Protein AF-A0A0S8G5C4-F1 (afdb_monomer)

Foldseek 3Di:
DDDDDDPVNVVVVVVVVVVVVVVVVVVVVVCVLVVVVVVLVVVLVVLLVVLQVLVLLQLQQQQALAALQDQQKAWDDDLAAAIKIFGARSCVRPNVLQKDKFFFAAWDAFAQKTKTADDPDPRDDDDQQFFKWKAAPNRHTQDGGWGFHDWDWDFDDDPPDITTIITTGTPGTGTYHGGIMMMRDDCDRHPRGWMFDDDPQFTDTRPHGSDHQWRHKFKWKAWPPVQPVDGDPVRIDRHQVPHVVRGSNSLAVTFMKMKIKTKGWRPDFAPPFFQPDQWDDDPSHIDGADRRNRRIDIDIDMDIHGRPSRYD

Secondary structure (DSSP, 8-state):
--PPPPHHHHHHHHHHHHHHHHHHHHHHHHHHHHHHHHHHHHHHHHHHHHHHHHHHHHHHHTTTT--TTS-SEEEE--TTS--EEEE-S-TTTTTGGG--EEEB-S-EEEEEEEEEEPPSSSSPPP-TT-EEEEE-TT--EEEEEEEEEEEEEEEEEETTEEEEEEEEEEEEEEEE-TT-EEE---IIIIII-EEEEEETTEEEETTEEEEESEEEEEEEEEE-SS-SSS--GGGEESSGGGSTT--TTHHHHS-EEEEEEEEEE-SS--TT---S-SEEEETTEEEEPPTTGGGSPEEEEEEEE--GGG--

Structure (mmCIF, N/CA/C/O backbone):
data_AF-A0A0S8G5C4-F1
#
_entry.id   AF-A0A0S8G5C4-F1
#
loop_
_atom_site.group_PDB
_atom_site.id
_atom_site.type_symbol
_atom_site.label_atom_id
_atom_site.label_alt_id
_atom_site.label_comp_id
_atom_site.label_asym_id
_atom_site.label_entity_id
_atom_site.label_seq_id
_atom_site.pdbx_PDB_ins_code
_atom_site.Cartn_x
_atom_site.Cartn_y
_atom_site.Cartn_z
_atom_site.occupancy
_atom_site.B_iso_or_equiv
_atom_site.auth_seq_id
_atom_site.auth_comp_id
_atom_site.auth_asym_id
_atom_site.auth_atom_id
_atom_site.pdbx_PDB_model_num
ATOM 1 N N . MET A 1 1 ? -0.108 14.004 -82.251 1.00 45.44 1 MET A N 1
ATOM 2 C CA . MET A 1 1 ? 0.979 13.006 -82.370 1.00 45.44 1 MET A CA 1
ATOM 3 C C . MET A 1 1 ? 1.246 12.412 -80.993 1.00 45.44 1 MET A C 1
ATOM 5 O O . MET A 1 1 ? 1.682 13.145 -80.117 1.00 45.44 1 MET A O 1
ATOM 9 N N . LYS A 1 2 ? 0.933 11.129 -80.770 1.00 51.75 2 LYS A N 1
ATOM 10 C CA . LYS A 1 2 ? 1.311 10.420 -79.537 1.00 51.75 2 LYS A CA 1
ATOM 11 C C . LYS A 1 2 ? 2.747 9.924 -79.720 1.00 51.75 2 LYS A C 1
ATOM 13 O O . LYS A 1 2 ? 2.977 9.063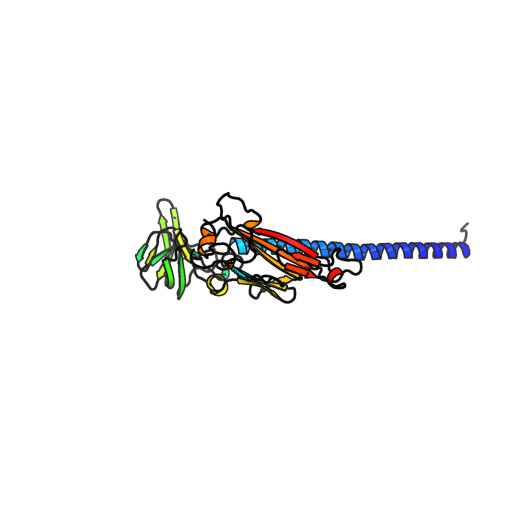 -80.563 1.00 51.75 2 LYS A O 1
ATOM 18 N N . ARG A 1 3 ? 3.711 10.515 -79.010 1.00 64.56 3 ARG A N 1
ATOM 19 C CA . ARG A 1 3 ? 5.083 9.990 -78.951 1.00 64.56 3 ARG A CA 1
ATOM 20 C C . ARG A 1 3 ? 5.050 8.732 -78.081 1.00 64.56 3 ARG A C 1
ATOM 22 O O . ARG A 1 3 ? 4.633 8.809 -76.931 1.00 64.56 3 ARG A O 1
ATOM 29 N N . GLY A 1 4 ? 5.392 7.581 -78.658 1.00 70.19 4 GLY A N 1
ATOM 30 C CA . GLY A 1 4 ? 5.581 6.346 -77.898 1.00 70.19 4 GLY A CA 1
ATOM 31 C C . GLY A 1 4 ? 6.830 6.469 -77.030 1.00 70.19 4 GLY A C 1
ATOM 32 O O . GLY A 1 4 ? 7.842 6.980 -77.506 1.00 70.19 4 GLY A O 1
ATOM 33 N N . MET A 1 5 ? 6.739 6.048 -75.767 1.00 76.44 5 MET A N 1
ATOM 34 C CA . MET A 1 5 ? 7.885 6.006 -74.856 1.00 76.44 5 MET A CA 1
ATOM 35 C C . MET A 1 5 ? 8.918 5.011 -75.383 1.00 76.44 5 MET A C 1
ATOM 37 O O . MET A 1 5 ? 8.564 3.912 -75.823 1.00 76.44 5 MET A O 1
ATOM 41 N N . THR A 1 6 ? 10.188 5.393 -75.350 1.00 90.38 6 THR A N 1
ATOM 42 C CA . THR A 1 6 ? 11.270 4.491 -75.743 1.00 90.38 6 THR A CA 1
ATOM 43 C C . THR A 1 6 ? 11.502 3.444 -74.650 1.00 90.38 6 THR A C 1
ATOM 45 O O . THR A 1 6 ? 11.272 3.687 -73.465 1.00 90.38 6 THR A O 1
ATOM 48 N N . LEU A 1 7 ? 11.974 2.254 -75.033 1.00 84.31 7 LEU A N 1
ATOM 49 C CA . LEU A 1 7 ? 12.232 1.154 -74.093 1.00 84.31 7 LEU A CA 1
ATOM 50 C C . LEU A 1 7 ? 13.237 1.555 -72.994 1.00 84.31 7 LEU A C 1
ATOM 52 O O . LEU A 1 7 ? 13.116 1.123 -71.851 1.00 84.31 7 LEU A O 1
ATOM 56 N N . VAL A 1 8 ? 14.182 2.440 -73.326 1.00 90.31 8 VAL A N 1
ATOM 57 C CA . VAL A 1 8 ? 15.170 2.983 -72.384 1.00 90.31 8 VAL A CA 1
ATOM 58 C C . VAL A 1 8 ? 14.515 3.882 -71.334 1.00 90.31 8 VAL A C 1
ATOM 60 O O . VAL A 1 8 ? 14.815 3.738 -70.153 1.00 90.31 8 VAL A O 1
ATOM 63 N N . GLU A 1 9 ? 13.587 4.761 -71.722 1.00 88.81 9 GLU A N 1
ATOM 64 C CA . GLU A 1 9 ? 12.864 5.620 -70.771 1.00 88.81 9 GLU A CA 1
ATOM 65 C C . GLU A 1 9 ? 12.058 4.785 -69.768 1.00 88.81 9 GLU A C 1
ATOM 67 O O . GLU A 1 9 ? 12.114 5.051 -68.570 1.00 88.81 9 GLU A O 1
ATOM 72 N N . MET A 1 10 ? 11.407 3.710 -70.225 1.00 89.81 10 MET A N 1
ATOM 73 C CA . MET A 1 10 ? 10.676 2.788 -69.345 1.00 89.81 10 MET A CA 1
ATOM 74 C C . MET A 1 10 ? 11.592 2.089 -68.330 1.00 89.81 10 MET A C 1
ATOM 76 O O . MET A 1 10 ? 11.230 1.960 -67.160 1.00 89.81 10 MET A O 1
ATOM 80 N N . LEU A 1 11 ? 12.790 1.664 -68.742 1.00 91.75 11 LEU A N 1
ATOM 81 C CA . LEU A 1 11 ? 13.756 1.026 -67.840 1.00 91.75 11 LEU A CA 1
ATOM 82 C C . LEU A 1 11 ? 14.314 2.004 -66.803 1.00 91.75 11 LEU A C 1
ATOM 84 O O . LEU A 1 11 ? 14.434 1.655 -65.626 1.00 91.75 11 LEU A O 1
ATOM 88 N N . VAL A 1 12 ? 14.617 3.235 -67.217 1.00 93.56 12 VAL A N 1
ATOM 89 C CA . VAL A 1 12 ? 15.095 4.280 -66.303 1.00 93.56 12 VAL A CA 1
ATOM 90 C C . VAL A 1 12 ? 14.004 4.636 -65.292 1.00 93.56 12 VAL A C 1
ATOM 92 O O . VAL A 1 12 ? 14.281 4.677 -64.093 1.00 93.56 12 VAL A O 1
ATOM 95 N N . SER A 1 13 ? 12.752 4.800 -65.730 1.00 94.31 13 SER A N 1
ATOM 96 C CA . SER A 1 13 ? 11.624 5.067 -64.830 1.00 94.31 13 SER A CA 1
ATOM 97 C C . SER A 1 13 ? 11.378 3.932 -63.832 1.00 94.31 13 SER A C 1
ATOM 99 O O . SER A 1 13 ? 11.176 4.208 -62.651 1.00 94.31 13 SER A O 1
ATOM 101 N N . LEU A 1 14 ? 11.450 2.665 -64.258 1.00 93.25 14 LEU A N 1
ATOM 102 C CA . LEU A 1 14 ? 11.318 1.510 -63.358 1.00 93.25 14 LEU A CA 1
ATOM 103 C C . LEU A 1 14 ? 12.453 1.441 -62.333 1.00 93.25 14 LEU A C 1
ATOM 105 O O . LEU A 1 14 ? 12.204 1.173 -61.159 1.00 93.25 14 LEU A O 1
ATOM 109 N N . THR A 1 15 ? 13.684 1.724 -62.760 1.00 95.56 15 THR A N 1
ATOM 110 C CA . THR A 1 15 ? 14.854 1.720 -61.873 1.00 95.56 15 THR A CA 1
ATOM 111 C C . THR A 1 15 ? 14.727 2.807 -60.806 1.00 95.56 15 THR A C 1
ATOM 113 O O . THR A 1 15 ? 14.904 2.535 -59.620 1.00 95.56 15 THR A O 1
ATOM 116 N N . ILE A 1 16 ? 14.336 4.025 -61.201 1.00 95.44 16 ILE A N 1
ATOM 117 C CA . ILE A 1 16 ? 14.084 5.125 -60.260 1.00 95.44 16 ILE A CA 1
ATOM 118 C C . ILE A 1 16 ? 12.931 4.761 -59.317 1.00 95.44 16 ILE A C 1
ATOM 120 O O . ILE A 1 16 ? 13.051 4.959 -58.110 1.00 95.44 16 ILE A O 1
ATOM 124 N N . MET A 1 17 ? 11.846 4.173 -59.831 1.00 95.38 17 MET A N 1
ATOM 125 C CA . MET A 1 17 ? 10.712 3.747 -59.007 1.00 95.38 17 MET A CA 1
ATOM 126 C C . MET A 1 17 ? 11.119 2.694 -57.969 1.00 95.38 17 MET A C 1
ATOM 128 O O . MET A 1 17 ? 10.710 2.808 -56.819 1.00 95.38 17 MET A O 1
ATOM 132 N N . MET A 1 18 ? 11.954 1.713 -58.326 1.00 95.56 18 MET A N 1
ATOM 133 C CA . MET A 1 18 ? 12.468 0.725 -57.366 1.00 95.56 18 MET A CA 1
ATOM 134 C C . MET A 1 18 ? 13.320 1.370 -56.270 1.00 95.56 18 MET A C 1
ATOM 136 O O . MET A 1 18 ? 13.152 1.035 -55.099 1.00 95.56 18 MET A O 1
ATOM 140 N N . ILE A 1 19 ? 14.191 2.319 -56.624 1.00 96.19 19 ILE A N 1
ATOM 141 C CA . ILE A 1 19 ? 15.015 3.044 -55.644 1.00 96.19 19 ILE A CA 1
ATOM 142 C C . ILE A 1 19 ? 14.123 3.851 -54.691 1.00 96.19 19 ILE A C 1
ATOM 144 O O . ILE A 1 19 ? 14.302 3.790 -53.473 1.00 96.19 19 ILE A O 1
ATOM 148 N N . VAL A 1 20 ? 13.129 4.562 -55.229 1.00 96.50 20 VAL A N 1
ATOM 149 C CA . VAL A 1 20 ? 12.184 5.362 -54.435 1.00 96.50 20 VAL A CA 1
ATOM 150 C C . VAL A 1 20 ? 11.338 4.471 -53.525 1.00 96.50 20 VAL A C 1
ATOM 152 O O . VAL A 1 20 ? 11.209 4.768 -52.339 1.00 96.50 20 VAL A O 1
ATOM 155 N N . LEU A 1 21 ? 10.811 3.352 -54.030 1.00 95.88 21 LEU A N 1
ATOM 156 C CA . LEU A 1 21 ? 10.053 2.393 -53.222 1.00 95.88 21 LEU A CA 1
ATOM 157 C C . LEU A 1 21 ? 10.916 1.768 -52.120 1.00 95.88 21 LEU A C 1
ATOM 159 O O . LEU A 1 21 ? 10.440 1.627 -50.996 1.00 95.88 21 LEU A O 1
ATOM 163 N N . GLY A 1 22 ? 12.184 1.459 -52.403 1.00 95.88 22 GLY A N 1
ATOM 164 C CA . GLY A 1 22 ? 13.131 0.973 -51.398 1.00 95.88 22 GLY A CA 1
ATOM 165 C C . GLY A 1 22 ? 13.366 1.990 -50.277 1.00 95.88 22 GLY A C 1
ATOM 166 O O . GLY A 1 22 ? 13.330 1.634 -49.097 1.00 95.88 22 GLY A O 1
ATOM 167 N N . ALA A 1 23 ? 13.530 3.268 -50.627 1.00 95.62 23 ALA A N 1
ATOM 168 C CA . ALA A 1 23 ? 13.671 4.346 -49.651 1.00 95.62 23 ALA A CA 1
ATOM 169 C C . ALA A 1 23 ? 12.397 4.535 -48.806 1.00 95.62 23 ALA A C 1
ATOM 171 O O . ALA A 1 23 ? 12.483 4.614 -47.580 1.00 95.62 23 ALA A O 1
ATOM 172 N N . ILE A 1 24 ? 11.216 4.546 -49.438 1.00 95.38 24 ILE A N 1
ATOM 173 C CA . ILE A 1 24 ? 9.923 4.664 -48.742 1.00 95.38 24 ILE A CA 1
ATOM 174 C C . ILE A 1 24 ? 9.713 3.486 -47.789 1.00 95.38 24 ILE A C 1
ATOM 176 O O . ILE A 1 24 ? 9.337 3.696 -46.639 1.00 95.38 24 ILE A O 1
ATOM 180 N N . TYR A 1 25 ? 9.989 2.259 -48.235 1.00 95.62 25 TYR A N 1
ATOM 181 C CA . TYR A 1 25 ? 9.842 1.063 -47.408 1.00 95.62 25 TYR A CA 1
ATOM 182 C C . TYR A 1 25 ? 10.759 1.098 -46.179 1.00 95.62 25 TYR A C 1
ATOM 184 O O . TYR A 1 25 ? 10.318 0.796 -45.072 1.00 95.62 25 TYR A O 1
ATOM 192 N N . SER A 1 26 ? 12.012 1.533 -46.351 1.00 93.06 26 SER A N 1
ATOM 193 C CA . SER A 1 26 ? 12.955 1.710 -45.240 1.00 93.06 26 SER A CA 1
ATOM 194 C C . SER A 1 26 ? 12.436 2.718 -44.207 1.00 93.06 26 SER A C 1
ATOM 196 O O . SER A 1 26 ? 12.386 2.419 -43.013 1.00 93.06 26 SER A O 1
ATOM 198 N N . VAL A 1 27 ? 11.964 3.885 -44.664 1.00 93.56 27 VAL A N 1
ATOM 199 C CA . VAL A 1 27 ? 11.391 4.913 -43.782 1.00 93.56 27 VAL A CA 1
ATOM 200 C C . VAL A 1 27 ? 10.142 4.400 -43.071 1.00 93.56 27 VAL A C 1
ATOM 202 O O . VAL A 1 27 ? 10.017 4.597 -41.864 1.00 93.56 27 VAL A O 1
ATOM 205 N N . LEU A 1 28 ? 9.246 3.713 -43.782 1.00 93.62 28 LEU A N 1
ATOM 206 C CA . LEU A 1 28 ? 8.026 3.154 -43.205 1.00 93.62 28 LEU A CA 1
ATOM 207 C C . LEU A 1 28 ? 8.346 2.138 -42.100 1.00 93.62 28 LEU A C 1
ATOM 209 O O . LEU A 1 28 ? 7.748 2.197 -41.029 1.00 93.62 28 LEU A O 1
ATOM 213 N N . ASN A 1 29 ? 9.324 1.257 -42.316 1.00 89.19 29 ASN A N 1
ATOM 214 C CA . ASN A 1 29 ? 9.736 0.270 -41.316 1.00 89.19 29 ASN A CA 1
ATOM 215 C C . ASN A 1 29 ? 10.353 0.938 -40.066 1.00 89.19 29 ASN A C 1
ATOM 217 O O . ASN A 1 29 ? 10.040 0.584 -38.927 1.00 89.19 29 ASN A O 1
ATOM 221 N N . ILE A 1 30 ? 11.174 1.978 -40.259 1.00 88.88 30 ILE A N 1
ATOM 222 C CA . ILE A 1 30 ? 11.719 2.780 -39.151 1.00 88.88 30 ILE A CA 1
ATOM 223 C C . ILE A 1 30 ? 10.597 3.501 -38.390 1.00 88.88 30 ILE A C 1
ATOM 225 O O . ILE A 1 30 ? 10.633 3.583 -37.165 1.00 88.88 30 ILE A O 1
ATOM 229 N N . GLN A 1 31 ? 9.596 4.035 -39.090 1.00 88.38 31 GLN A N 1
ATOM 230 C CA . GLN A 1 31 ? 8.463 4.711 -38.458 1.00 88.38 31 GLN A CA 1
ATOM 231 C C . GLN A 1 31 ? 7.592 3.740 -37.661 1.00 88.38 31 GLN A C 1
ATOM 233 O O . GLN A 1 31 ? 7.218 4.064 -36.537 1.00 88.38 31 GLN A O 1
ATOM 238 N N . GLN A 1 32 ? 7.313 2.551 -38.197 1.00 87.12 32 GLN A N 1
ATOM 239 C CA . GLN A 1 32 ? 6.530 1.526 -37.504 1.00 87.12 32 GLN A CA 1
ATOM 240 C C . GLN A 1 32 ? 7.216 1.077 -36.212 1.00 87.12 32 GLN A C 1
ATOM 242 O O . GLN A 1 32 ? 6.598 1.106 -35.150 1.00 87.12 32 GLN A O 1
ATOM 247 N N . THR A 1 33 ? 8.508 0.743 -36.271 1.00 83.56 33 THR A N 1
ATOM 248 C CA . THR A 1 33 ? 9.261 0.321 -35.077 1.00 83.56 33 THR A CA 1
ATOM 249 C C . THR A 1 33 ? 9.369 1.438 -34.042 1.00 83.56 33 THR A C 1
ATOM 251 O O . THR A 1 33 ? 9.131 1.201 -32.859 1.00 83.56 33 THR A O 1
ATOM 254 N N . LYS A 1 34 ? 9.639 2.680 -34.467 1.00 85.44 34 LYS A N 1
ATOM 255 C CA . LYS A 1 34 ? 9.650 3.838 -33.560 1.00 85.44 34 LYS A CA 1
ATOM 256 C C . LYS A 1 34 ? 8.286 4.099 -32.931 1.00 85.44 34 LYS A C 1
ATOM 258 O O . LYS A 1 34 ? 8.231 4.356 -31.735 1.00 85.44 34 LYS A O 1
ATOM 263 N N . SER A 1 35 ? 7.206 4.035 -33.708 1.00 86.00 35 SER A N 1
ATOM 264 C CA . SER A 1 35 ? 5.849 4.274 -33.206 1.00 86.00 35 SER A CA 1
ATOM 265 C C . SER A 1 35 ? 5.454 3.247 -32.150 1.00 86.00 35 SER A C 1
ATOM 267 O O . SER A 1 35 ? 4.920 3.630 -31.114 1.00 86.00 35 SER A O 1
ATOM 269 N N . LEU A 1 36 ? 5.761 1.966 -32.381 1.00 82.88 36 LEU A N 1
ATOM 270 C CA . LEU A 1 36 ? 5.506 0.899 -31.410 1.00 82.88 36 LEU A CA 1
ATOM 271 C C . LEU A 1 36 ? 6.305 1.116 -30.123 1.00 82.88 36 LEU A C 1
ATOM 273 O O . LEU A 1 36 ? 5.731 1.105 -29.040 1.00 82.88 36 LEU A O 1
ATOM 277 N N . ASN A 1 37 ? 7.602 1.415 -30.237 1.00 82.00 37 ASN A N 1
ATOM 278 C CA . ASN A 1 37 ? 8.439 1.677 -29.066 1.00 82.00 37 ASN A CA 1
ATOM 279 C C . ASN A 1 37 ? 7.941 2.899 -28.272 1.00 82.00 37 ASN A C 1
ATOM 281 O O . ASN A 1 37 ? 7.958 2.884 -27.046 1.00 82.00 37 ASN A O 1
ATOM 285 N N . VAL A 1 38 ? 7.486 3.963 -28.944 1.00 84.25 38 VAL A N 1
ATOM 286 C CA . VAL A 1 38 ? 6.911 5.142 -28.273 1.00 84.25 38 VAL A CA 1
ATOM 287 C C . VAL A 1 38 ? 5.618 4.776 -27.545 1.00 84.25 38 VAL A C 1
ATOM 289 O O . VAL A 1 38 ? 5.461 5.143 -26.380 1.00 84.25 38 VAL A O 1
ATOM 292 N N . GLN A 1 39 ? 4.725 4.024 -28.190 1.00 86.00 39 GLN A N 1
ATOM 293 C CA . GLN A 1 39 ? 3.467 3.586 -27.588 1.00 86.00 39 GLN A CA 1
ATOM 294 C C . GLN A 1 39 ? 3.703 2.729 -26.339 1.00 86.00 39 GLN A C 1
ATOM 296 O O . GLN A 1 39 ? 3.158 3.050 -25.286 1.00 86.00 39 GLN A O 1
ATOM 301 N N . GLU A 1 40 ? 4.563 1.712 -26.425 1.00 82.00 40 GLU A N 1
ATOM 302 C CA . GLU A 1 40 ? 4.923 0.851 -25.287 1.00 82.00 40 GLU A CA 1
ATOM 303 C C . GLU A 1 40 ? 5.465 1.679 -24.118 1.00 82.00 40 GLU A C 1
ATOM 305 O O . GLU A 1 40 ? 5.069 1.494 -22.972 1.00 82.00 40 GLU A O 1
ATOM 310 N N . THR A 1 41 ? 6.315 2.670 -24.396 1.00 83.19 41 THR A N 1
ATOM 311 C CA . THR A 1 41 ? 6.858 3.516 -23.326 1.00 83.19 41 THR A CA 1
ATOM 312 C C . THR A 1 41 ? 5.819 4.408 -22.676 1.00 83.19 41 THR A C 1
ATOM 314 O O . THR A 1 41 ? 5.919 4.674 -21.482 1.00 83.19 41 THR A O 1
ATOM 317 N N . SER A 1 42 ? 4.822 4.854 -23.438 1.00 87.62 42 SER A N 1
ATOM 318 C CA . SER A 1 42 ? 3.711 5.616 -22.882 1.00 87.62 42 SER A CA 1
ATOM 319 C C . SER A 1 42 ? 2.878 4.754 -21.939 1.00 87.62 42 SER A C 1
ATOM 321 O O . SER A 1 42 ? 2.554 5.222 -20.853 1.00 87.62 42 SER A O 1
ATOM 323 N N . VAL A 1 43 ? 2.576 3.509 -22.327 1.00 87.31 43 VAL A N 1
ATOM 324 C CA . VAL A 1 43 ? 1.823 2.558 -21.493 1.00 87.31 43 VAL A CA 1
ATOM 325 C C . VAL A 1 43 ? 2.575 2.283 -20.191 1.00 87.31 43 VAL A C 1
ATOM 327 O O . VAL A 1 43 ? 2.022 2.514 -19.123 1.00 87.31 43 VAL A O 1
ATOM 330 N N . LEU A 1 44 ? 3.872 1.961 -20.265 1.00 88.69 44 LEU A N 1
ATOM 331 C CA . LEU A 1 44 ? 4.714 1.744 -19.078 1.00 88.69 44 LEU A CA 1
ATOM 332 C C . LEU A 1 44 ? 4.715 2.931 -18.109 1.00 88.69 44 LEU A C 1
ATOM 334 O O . LEU A 1 44 ? 4.710 2.745 -16.895 1.00 88.69 44 LEU A O 1
ATOM 338 N N . HIS A 1 45 ? 4.755 4.165 -18.620 1.00 88.56 45 HIS A N 1
ATOM 339 C CA . HIS A 1 45 ? 4.684 5.346 -17.762 1.00 88.56 45 HIS A CA 1
ATOM 340 C C . HIS A 1 45 ? 3.303 5.506 -17.128 1.00 88.56 45 HIS A C 1
ATOM 342 O O . HIS A 1 45 ? 3.222 5.830 -15.945 1.00 88.56 45 HIS A O 1
ATOM 348 N N . THR A 1 46 ? 2.231 5.295 -17.890 1.00 92.38 46 THR A N 1
ATOM 349 C CA . THR A 1 46 ? 0.863 5.394 -17.375 1.00 92.38 46 THR A CA 1
ATOM 350 C C . THR A 1 46 ? 0.599 4.344 -16.299 1.00 92.38 46 THR A C 1
ATOM 352 O O . THR A 1 46 ? 0.162 4.716 -15.211 1.00 92.38 46 THR A O 1
ATOM 355 N N . ASP A 1 47 ? 0.939 3.081 -16.548 1.00 92.75 47 ASP A N 1
ATOM 356 C CA . ASP A 1 47 ? 0.713 1.981 -15.606 1.00 92.75 47 ASP A CA 1
ATOM 357 C C . ASP A 1 47 ? 1.499 2.192 -14.311 1.00 92.75 47 ASP A C 1
ATOM 359 O O . ASP A 1 47 ? 0.938 2.078 -13.220 1.00 92.75 47 ASP A O 1
ATOM 363 N N . ALA A 1 48 ? 2.761 2.628 -14.413 1.00 92.44 48 ALA A N 1
ATOM 364 C CA . ALA A 1 48 ? 3.571 2.951 -13.243 1.00 92.44 48 ALA A CA 1
ATOM 365 C C . ALA A 1 48 ? 2.955 4.077 -12.396 1.00 92.44 48 ALA A C 1
ATOM 367 O O . ALA A 1 48 ? 2.950 4.007 -11.170 1.00 92.44 48 ALA A O 1
ATOM 368 N N . GLN A 1 49 ? 2.424 5.129 -13.028 1.00 93.00 49 GLN A N 1
ATOM 369 C CA . GLN A 1 49 ? 1.813 6.253 -12.309 1.00 93.00 49 GLN A CA 1
ATOM 370 C C . GLN A 1 49 ? 0.485 5.867 -11.649 1.00 93.00 49 GLN A C 1
ATOM 372 O O . GLN A 1 49 ? 0.206 6.300 -10.525 1.00 93.00 49 GLN A O 1
ATOM 377 N N . VAL A 1 50 ? -0.321 5.036 -12.317 1.00 94.06 50 VAL A N 1
ATOM 378 C CA . VAL A 1 50 ? -1.559 4.496 -11.742 1.00 94.06 50 VAL A CA 1
ATOM 379 C C . VAL A 1 50 ? -1.225 3.610 -10.548 1.00 94.06 50 VAL A C 1
ATOM 381 O O . VAL A 1 50 ? -1.723 3.872 -9.456 1.00 94.06 50 VAL A O 1
ATOM 384 N N . ALA A 1 51 ? -0.324 2.642 -10.709 1.00 94.12 51 ALA A N 1
ATOM 385 C CA . ALA A 1 51 ? 0.081 1.742 -9.636 1.00 94.12 51 ALA A CA 1
ATOM 386 C C . ALA A 1 51 ? 0.678 2.496 -8.442 1.00 94.12 51 ALA A C 1
ATOM 388 O O . ALA A 1 51 ? 0.276 2.266 -7.305 1.00 94.12 51 ALA A O 1
ATOM 389 N N . LEU A 1 52 ? 1.558 3.474 -8.683 1.00 93.81 52 LEU A N 1
ATOM 390 C CA . LEU A 1 52 ? 2.078 4.324 -7.615 1.00 93.81 52 LEU A CA 1
ATOM 391 C C . LEU A 1 52 ? 0.943 5.046 -6.885 1.00 93.81 52 LEU A C 1
ATOM 393 O O . LEU A 1 52 ? 0.934 5.096 -5.662 1.00 93.81 52 LEU A O 1
ATOM 397 N N . THR A 1 53 ? -0.039 5.582 -7.610 1.00 93.56 53 THR A N 1
ATOM 398 C CA . THR A 1 53 ? -1.192 6.249 -6.994 1.00 93.56 53 THR A CA 1
ATOM 399 C C . THR A 1 53 ? -1.985 5.283 -6.113 1.00 93.56 53 THR A C 1
ATOM 401 O O . THR A 1 53 ? -2.262 5.620 -4.965 1.00 93.56 53 THR A O 1
ATOM 404 N N . LEU A 1 54 ? -2.302 4.080 -6.597 1.00 92.81 54 LEU A N 1
ATOM 405 C CA . LEU A 1 54 ? -3.048 3.077 -5.827 1.00 92.81 54 LEU A CA 1
ATOM 406 C C . LEU 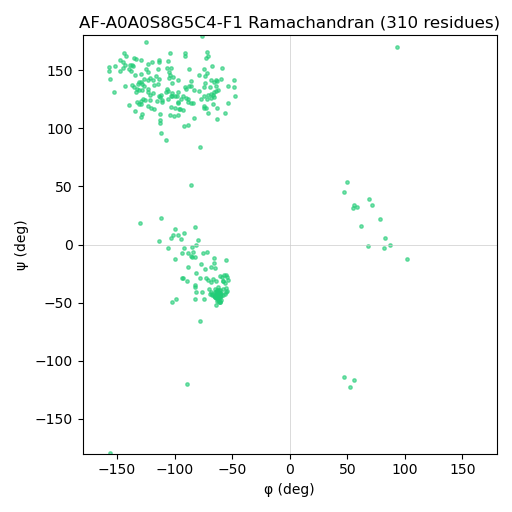A 1 54 ? -2.276 2.622 -4.576 1.00 92.81 54 LEU A C 1
ATOM 408 O O . LEU A 1 54 ? -2.850 2.579 -3.490 1.00 92.81 54 LEU A O 1
ATOM 412 N N . LEU A 1 55 ? -0.965 2.388 -4.696 1.00 93.38 55 LEU A N 1
ATOM 413 C CA . LEU A 1 55 ? -0.098 2.044 -3.564 1.00 93.38 55 LEU A CA 1
ATOM 414 C C . LEU A 1 55 ? -0.091 3.162 -2.514 1.00 93.38 55 LEU A C 1
ATOM 416 O O . LEU A 1 55 ? -0.197 2.904 -1.317 1.00 93.38 55 LEU A O 1
ATOM 420 N N . ARG A 1 56 ? -0.015 4.425 -2.955 1.00 92.81 56 ARG A N 1
ATOM 421 C CA . ARG A 1 56 ? -0.103 5.579 -2.052 1.00 92.81 56 ARG A CA 1
ATOM 422 C C . ARG A 1 56 ? -1.429 5.603 -1.305 1.00 92.81 56 ARG A C 1
ATOM 424 O O . ARG A 1 56 ? -1.424 5.907 -0.118 1.00 92.81 56 ARG A O 1
ATOM 431 N N . TRP A 1 57 ? -2.545 5.303 -1.969 1.00 91.25 57 TRP A N 1
ATOM 432 C CA . TRP A 1 57 ? -3.856 5.236 -1.318 1.00 91.25 57 TRP A CA 1
ATOM 433 C C . TRP A 1 57 ? -3.894 4.178 -0.212 1.00 91.25 57 TRP A C 1
ATOM 435 O O . TRP A 1 57 ? -4.328 4.497 0.894 1.00 91.25 57 TRP A O 1
ATOM 445 N N . ASP A 1 58 ? -3.367 2.977 -0.450 1.00 91.75 58 ASP A N 1
ATOM 446 C CA . ASP A 1 58 ? -3.275 1.953 0.598 1.00 91.75 58 ASP A CA 1
ATOM 447 C C . ASP A 1 58 ? -2.366 2.382 1.752 1.00 91.75 58 ASP A C 1
ATOM 449 O O . ASP A 1 58 ? -2.738 2.230 2.914 1.00 91.75 58 ASP A O 1
ATOM 453 N N . LEU A 1 59 ? -1.206 2.977 1.455 1.00 92.12 59 LEU A N 1
ATOM 454 C CA . LEU A 1 59 ? -0.309 3.526 2.477 1.00 92.12 59 LEU A CA 1
ATOM 455 C C . LEU A 1 59 ? -0.990 4.637 3.290 1.00 92.12 59 LEU A C 1
ATOM 457 O O . LEU A 1 59 ? -0.813 4.709 4.502 1.00 92.12 59 LEU A O 1
ATOM 461 N N . PHE A 1 60 ? -1.793 5.494 2.653 1.00 90.56 60 PHE A N 1
ATOM 462 C CA . PHE A 1 60 ? -2.576 6.517 3.348 1.00 90.56 60 PHE A CA 1
ATOM 463 C C . PHE A 1 60 ? -3.635 5.915 4.272 1.00 90.56 60 PHE A C 1
ATOM 465 O O . PHE A 1 60 ? -3.868 6.469 5.349 1.00 90.56 60 PHE A O 1
ATOM 472 N N . MET A 1 61 ? -4.278 4.824 3.847 1.00 87.81 61 MET A N 1
ATOM 473 C CA . MET A 1 61 ? -5.319 4.150 4.620 1.00 87.81 61 MET A CA 1
ATOM 474 C C . MET A 1 61 ? -4.755 3.272 5.736 1.00 87.81 61 MET A C 1
ATOM 476 O O . MET A 1 61 ? -5.416 3.141 6.764 1.00 87.81 61 MET A O 1
ATOM 480 N N . ALA A 1 62 ? -3.543 2.737 5.580 1.00 90.12 62 ALA A N 1
ATOM 481 C CA . ALA A 1 62 ? -2.898 1.866 6.556 1.00 90.12 62 ALA A CA 1
ATOM 482 C C . ALA A 1 62 ? -2.953 2.446 7.978 1.00 90.12 62 ALA A C 1
ATOM 484 O O . ALA A 1 62 ? -2.704 3.628 8.198 1.00 90.12 62 ALA A O 1
ATOM 485 N N . GLY A 1 63 ? -3.283 1.600 8.951 1.00 88.31 63 GLY A N 1
ATOM 486 C CA . GLY A 1 63 ? -3.489 1.964 10.352 1.00 88.31 63 GLY A CA 1
ATOM 487 C C . GLY A 1 63 ? -4.897 2.427 10.703 1.00 88.31 63 GLY A C 1
ATOM 488 O O . GLY A 1 63 ? -5.160 2.727 11.867 1.00 88.31 63 GLY A O 1
ATOM 489 N N . TYR A 1 64 ? -5.824 2.476 9.746 1.00 85.44 64 TYR A N 1
ATOM 490 C CA . TYR A 1 64 ? -7.194 2.854 10.058 1.00 85.44 64 TYR A CA 1
ATOM 491 C C . TYR A 1 64 ? -7.876 1.814 10.955 1.00 85.44 64 TYR A C 1
ATOM 493 O O . TYR A 1 64 ? -7.815 0.610 10.705 1.00 85.44 64 TYR A O 1
ATOM 501 N N . GLY A 1 65 ? -8.503 2.287 12.034 1.00 81.31 65 GLY A N 1
ATOM 502 C CA . GLY A 1 65 ? -9.135 1.438 13.045 1.00 81.31 65 GLY A CA 1
ATOM 503 C C . GLY A 1 65 ? -8.162 0.603 13.883 1.00 81.31 65 GLY A C 1
ATOM 504 O O . GLY A 1 65 ? -8.613 -0.097 14.777 1.00 81.31 65 GLY A O 1
ATOM 505 N N . ILE A 1 66 ? -6.849 0.675 13.643 1.00 86.56 66 ILE A N 1
ATOM 506 C CA . ILE A 1 66 ? -5.836 -0.067 14.399 1.00 86.56 66 ILE A CA 1
ATOM 507 C C . ILE A 1 66 ? -5.454 0.729 15.651 1.00 86.56 66 ILE A C 1
ATOM 509 O O . ILE A 1 66 ? -5.254 1.943 15.608 1.00 86.56 66 ILE A O 1
ATOM 513 N N . ALA A 1 67 ? -5.337 0.043 16.788 1.00 86.81 67 ALA A N 1
ATOM 514 C CA . ALA A 1 67 ? -4.918 0.678 18.032 1.00 86.81 67 ALA A CA 1
ATOM 515 C C . ALA A 1 67 ? -3.425 1.054 18.009 1.00 86.81 67 ALA A C 1
ATOM 517 O O . ALA A 1 67 ? -2.612 0.298 17.477 1.00 86.81 67 ALA A O 1
ATOM 518 N N . ARG A 1 68 ? -3.032 2.145 18.685 1.00 86.00 68 ARG A N 1
ATOM 519 C CA . ARG A 1 68 ? -1.650 2.696 18.642 1.00 86.00 68 ARG A CA 1
ATOM 520 C C . ARG A 1 68 ? -0.532 1.718 19.014 1.00 86.00 68 ARG A C 1
ATOM 522 O O . ARG A 1 68 ? 0.614 1.896 18.621 1.00 86.00 68 ARG A O 1
ATOM 529 N N . HIS A 1 69 ? -0.838 0.705 19.820 1.00 83.81 69 HIS A N 1
ATOM 530 C CA . HIS A 1 69 ? 0.139 -0.294 20.267 1.00 83.81 69 HIS A CA 1
ATOM 531 C C . HIS A 1 69 ? 0.273 -1.488 19.316 1.00 83.81 69 HIS A C 1
ATOM 533 O O . HIS A 1 69 ? 1.138 -2.337 19.517 1.00 83.81 69 HIS A O 1
ATOM 539 N N . THR A 1 70 ? -0.585 -1.573 18.301 1.00 85.69 70 THR A N 1
ATOM 540 C CA . THR A 1 70 ? -0.553 -2.638 17.301 1.00 85.69 70 THR A CA 1
ATOM 541 C C . THR A 1 70 ? 0.198 -2.129 16.072 1.00 85.69 70 THR A C 1
ATOM 543 O O . THR A 1 70 ? -0.112 -1.036 15.595 1.00 85.69 70 THR A O 1
ATOM 546 N N . PRO A 1 71 ? 1.173 -2.883 15.535 1.00 87.00 71 PRO A N 1
ATOM 547 C CA . PRO A 1 71 ? 1.860 -2.482 14.314 1.00 87.00 71 PRO A CA 1
ATOM 548 C C . PRO A 1 71 ? 0.858 -2.437 13.160 1.00 87.00 71 PRO A C 1
ATOM 550 O O . PRO A 1 71 ? 0.250 -3.449 12.818 1.00 87.00 71 PRO A O 1
ATOM 553 N N . SER A 1 72 ? 0.673 -1.247 12.596 1.00 89.75 72 SER A N 1
ATOM 554 C CA . SER A 1 72 ? -0.146 -0.985 11.408 1.00 89.75 72 SER A CA 1
ATOM 555 C C . SER A 1 72 ? 0.600 -1.296 10.113 1.00 89.75 72 SER A C 1
ATOM 557 O O . SER A 1 72 ? -0.021 -1.576 9.091 1.00 89.75 72 SER A O 1
ATOM 559 N N . ILE A 1 73 ? 1.930 -1.258 10.165 1.00 91.69 73 ILE A N 1
ATOM 560 C CA . ILE A 1 73 ? 2.827 -1.541 9.053 1.00 91.69 73 ILE A CA 1
ATOM 561 C C . ILE A 1 73 ? 3.901 -2.494 9.558 1.00 91.69 73 ILE A C 1
ATOM 563 O O . ILE A 1 73 ? 4.469 -2.286 10.632 1.00 91.69 73 ILE A O 1
ATOM 567 N N . ALA A 1 74 ? 4.166 -3.535 8.781 1.00 90.50 74 ALA A N 1
ATOM 568 C CA . ALA A 1 74 ? 5.335 -4.382 8.940 1.00 90.50 74 ALA A CA 1
ATOM 569 C C . ALA A 1 74 ? 6.113 -4.379 7.628 1.00 90.50 74 ALA A C 1
ATOM 571 O O . ALA A 1 74 ? 5.524 -4.249 6.558 1.00 90.50 74 ALA A O 1
ATOM 572 N N . SER A 1 75 ? 7.430 -4.502 7.707 1.00 90.00 75 SER A N 1
ATOM 573 C CA . SER A 1 75 ? 8.279 -4.543 6.527 1.00 90.00 75 SER A CA 1
ATOM 574 C C . SER A 1 75 ? 9.368 -5.581 6.667 1.00 90.00 75 SER A C 1
ATOM 576 O O . SER A 1 75 ? 9.736 -5.982 7.771 1.00 90.00 75 SER A O 1
ATOM 578 N N . THR A 1 76 ? 9.836 -6.060 5.526 1.00 92.00 76 THR A N 1
ATOM 579 C CA . THR A 1 76 ? 10.984 -6.949 5.409 1.00 92.00 76 THR A CA 1
ATOM 580 C C . THR A 1 76 ? 11.903 -6.337 4.371 1.00 92.00 76 THR A C 1
ATOM 582 O O . THR A 1 76 ? 11.551 -6.316 3.192 1.00 92.00 76 THR A O 1
ATOM 585 N N . ASN A 1 77 ? 13.046 -5.831 4.836 1.00 92.81 77 ASN A N 1
ATOM 586 C CA . ASN A 1 77 ? 14.118 -5.387 3.959 1.00 92.81 77 ASN A CA 1
ATOM 587 C C . ASN A 1 77 ? 14.866 -6.615 3.432 1.00 92.81 77 ASN A C 1
ATOM 589 O O . ASN A 1 77 ? 15.352 -7.436 4.220 1.00 92.81 77 ASN A O 1
ATOM 593 N N . ASN A 1 78 ? 14.978 -6.730 2.113 1.00 91.19 78 ASN A N 1
ATOM 594 C CA . ASN A 1 78 ? 15.823 -7.719 1.471 1.00 91.19 78 ASN A CA 1
ATOM 595 C C . ASN A 1 78 ? 16.996 -7.036 0.759 1.00 91.19 78 ASN A C 1
ATOM 597 O O . ASN A 1 78 ? 16.928 -6.750 -0.424 1.00 91.19 78 ASN A O 1
ATOM 601 N N . ALA A 1 79 ? 18.156 -6.944 1.412 1.00 84.25 79 ALA A N 1
ATOM 602 C CA . ALA A 1 79 ? 19.338 -6.257 0.863 1.00 84.25 79 ALA A CA 1
ATOM 603 C C . ALA A 1 79 ? 19.841 -6.724 -0.532 1.00 84.25 79 ALA A C 1
ATOM 605 O O . ALA A 1 79 ? 20.700 -6.076 -1.123 1.00 84.25 79 ALA A O 1
ATOM 606 N N . ASN A 1 80 ? 19.378 -7.874 -1.042 1.00 88.25 80 ASN A N 1
ATOM 607 C CA . ASN A 1 80 ? 19.736 -8.404 -2.368 1.00 88.25 80 ASN A CA 1
ATOM 608 C C . ASN A 1 80 ? 18.507 -8.811 -3.207 1.00 88.25 80 ASN A C 1
ATOM 610 O O . ASN A 1 80 ? 18.625 -9.654 -4.100 1.00 88.25 80 ASN A O 1
ATOM 614 N N . ALA A 1 81 ? 17.314 -8.327 -2.861 1.00 91.81 81 ALA A N 1
ATOM 615 C CA . ALA A 1 81 ? 16.083 -8.625 -3.582 1.00 91.81 81 ALA A CA 1
ATOM 616 C C . ALA A 1 81 ? 15.049 -7.515 -3.354 1.00 91.81 81 ALA A C 1
ATOM 618 O O . ALA A 1 81 ? 15.301 -6.556 -2.642 1.00 91.81 81 ALA A O 1
ATOM 619 N N . ALA A 1 82 ? 13.869 -7.665 -3.947 1.00 94.56 82 ALA A N 1
ATOM 620 C CA . ALA A 1 82 ? 12.757 -6.771 -3.668 1.00 94.56 82 ALA A CA 1
ATOM 621 C C . ALA A 1 82 ? 12.311 -6.849 -2.203 1.00 94.56 82 ALA A C 1
ATOM 623 O O . ALA A 1 82 ? 12.213 -7.938 -1.622 1.00 94.56 82 ALA A O 1
ATOM 624 N N . ASP A 1 83 ? 11.978 -5.696 -1.643 1.00 95.44 83 ASP A N 1
ATOM 625 C CA . ASP A 1 83 ? 11.387 -5.579 -0.322 1.00 95.44 83 ASP A CA 1
ATOM 626 C C . ASP A 1 83 ? 9.936 -6.050 -0.300 1.00 95.44 83 ASP A C 1
ATOM 628 O O . ASP A 1 83 ? 9.227 -6.090 -1.312 1.00 95.44 83 ASP A O 1
ATOM 632 N N . GLN A 1 84 ? 9.471 -6.352 0.909 1.00 94.56 84 GLN A N 1
ATOM 633 C CA . GLN A 1 84 ? 8.068 -6.609 1.187 1.00 94.56 84 GLN A CA 1
ATOM 634 C C . GLN A 1 84 ? 7.553 -5.655 2.261 1.00 94.56 84 GLN A C 1
ATOM 636 O O . GLN A 1 84 ? 8.219 -5.385 3.263 1.00 94.56 84 GLN A O 1
ATOM 641 N N . ILE A 1 85 ? 6.313 -5.205 2.085 1.00 94.62 85 ILE A N 1
ATOM 642 C CA . ILE A 1 85 ? 5.576 -4.448 3.096 1.00 94.62 85 ILE A CA 1
ATOM 643 C C . ILE A 1 85 ? 4.202 -5.078 3.325 1.00 94.62 85 ILE A C 1
ATOM 645 O O . ILE A 1 85 ? 3.515 -5.460 2.381 1.00 94.62 85 ILE A O 1
ATOM 649 N N . THR A 1 86 ? 3.795 -5.166 4.586 1.00 94.06 86 THR A N 1
ATOM 650 C CA . THR A 1 86 ? 2.465 -5.596 5.020 1.00 94.06 86 THR A CA 1
ATOM 651 C C . THR A 1 86 ? 1.729 -4.401 5.602 1.00 94.06 86 THR A C 1
ATOM 653 O O . THR A 1 86 ? 2.203 -3.773 6.553 1.00 94.06 86 THR A O 1
ATOM 656 N N . LEU A 1 87 ? 0.547 -4.104 5.069 1.00 92.75 87 LEU A N 1
ATOM 657 C CA . LEU A 1 87 ? -0.293 -2.991 5.505 1.00 92.75 87 LEU A CA 1
ATOM 658 C C . LEU A 1 87 ? -1.547 -3.509 6.208 1.00 92.75 87 LEU A C 1
ATOM 660 O O . LEU A 1 87 ? -2.329 -4.257 5.627 1.00 92.75 87 LEU A O 1
ATOM 664 N N . ARG A 1 88 ? -1.767 -3.095 7.454 1.00 91.06 88 ARG A N 1
ATOM 665 C CA . ARG A 1 88 ? -2.959 -3.438 8.245 1.00 91.06 88 ARG A CA 1
ATOM 666 C C . ARG A 1 88 ? -3.889 -2.247 8.367 1.00 91.06 88 ARG A C 1
ATOM 668 O O . ARG A 1 88 ? -3.443 -1.104 8.359 1.00 91.06 88 ARG A O 1
ATOM 675 N N . GLY A 1 89 ? -5.182 -2.508 8.518 1.00 87.06 89 GLY A N 1
ATOM 676 C CA . GLY A 1 89 ? -6.195 -1.455 8.607 1.00 87.06 89 GLY A CA 1
ATOM 677 C C . GLY A 1 89 ? -6.422 -0.745 7.272 1.00 87.06 89 GLY A C 1
ATOM 678 O O . GLY A 1 89 ? -6.663 0.451 7.249 1.00 87.06 89 GLY A O 1
ATOM 679 N N . VAL A 1 90 ? -6.314 -1.469 6.155 1.00 86.75 90 VAL A N 1
ATOM 680 C CA . VAL A 1 90 ? -6.532 -0.946 4.788 1.00 86.75 90 VAL A CA 1
ATOM 681 C C . VAL A 1 90 ? -7.939 -1.235 4.248 1.00 86.75 90 VAL A C 1
ATOM 683 O O . VAL A 1 90 ? -8.224 -0.983 3.080 1.00 86.75 90 VAL A O 1
ATOM 686 N N . GLY A 1 91 ? -8.831 -1.754 5.099 1.00 77.81 91 GLY A N 1
ATOM 687 C CA . GLY A 1 91 ? -10.183 -2.188 4.728 1.00 77.81 91 GLY A CA 1
ATOM 688 C C . GLY A 1 91 ? -11.033 -1.105 4.062 1.00 77.81 91 GLY A C 1
ATOM 689 O O . GLY A 1 91 ? -11.766 -1.390 3.129 1.00 77.81 91 GLY A O 1
ATOM 690 N N . LEU A 1 92 ? -10.859 0.166 4.439 1.00 74.38 92 LEU A N 1
ATOM 691 C CA . LEU A 1 92 ? -11.606 1.278 3.835 1.00 74.38 92 LEU A CA 1
ATOM 692 C C . LEU A 1 92 ? -11.075 1.751 2.467 1.00 74.38 92 LEU A C 1
ATOM 694 O O . LEU A 1 92 ? -11.550 2.758 1.944 1.00 74.38 92 LEU A O 1
ATOM 698 N N . GLY A 1 93 ? -10.064 1.073 1.915 1.00 75.44 93 GLY A N 1
ATOM 699 C CA . GLY A 1 93 ? -9.516 1.331 0.584 1.00 75.44 93 GLY A CA 1
ATOM 700 C C . GLY A 1 93 ? -10.234 0.523 -0.498 1.00 75.44 93 GLY A C 1
ATOM 701 O O . GLY A 1 93 ? -11.435 0.641 -0.694 1.00 75.44 93 GLY A O 1
ATOM 702 N N . PHE A 1 94 ? -9.497 -0.326 -1.212 1.00 75.69 94 PHE A N 1
ATOM 703 C CA . PHE A 1 94 ? -10.065 -1.201 -2.251 1.00 75.69 94 PHE A CA 1
ATOM 704 C C . PHE A 1 94 ? -10.917 -2.361 -1.704 1.00 75.69 94 PHE A C 1
ATOM 706 O O . PHE A 1 94 ? -11.523 -3.087 -2.481 1.00 75.69 94 PHE A O 1
ATOM 713 N N . GLU A 1 95 ? -10.952 -2.540 -0.383 1.00 72.94 95 GLU A N 1
ATOM 714 C CA . GLU A 1 95 ? -11.552 -3.692 0.300 1.00 72.94 95 GLU A CA 1
ATOM 715 C C . GLU A 1 95 ? -12.812 -3.320 1.099 1.00 72.94 95 GLU A C 1
ATOM 717 O O . GLU A 1 95 ? -13.172 -4.020 2.048 1.00 72.94 95 GLU A O 1
ATOM 722 N N . THR A 1 96 ? -13.481 -2.216 0.739 1.00 69.94 96 THR A N 1
ATOM 723 C CA . THR A 1 96 ? -14.618 -1.666 1.501 1.00 69.94 96 THR A CA 1
ATOM 724 C C . THR A 1 96 ? -15.760 -2.657 1.682 1.00 69.94 96 THR A C 1
ATOM 726 O O . THR A 1 96 ? -16.472 -2.573 2.673 1.00 69.94 96 THR A O 1
ATOM 729 N N . ASP A 1 97 ? -15.906 -3.625 0.778 1.00 70.88 97 ASP A N 1
ATOM 730 C CA . ASP A 1 97 ? -16.944 -4.659 0.859 1.00 70.88 97 ASP A CA 1
ATOM 731 C C . ASP A 1 97 ? -16.729 -5.639 2.032 1.00 70.88 97 ASP A C 1
ATOM 733 O O . ASP A 1 97 ? -17.661 -6.329 2.453 1.00 70.88 97 ASP A O 1
ATOM 737 N N . TYR A 1 98 ? -15.507 -5.718 2.569 1.00 71.50 98 TYR A N 1
ATOM 738 C CA . TYR A 1 98 ? -15.146 -6.648 3.642 1.00 71.50 98 TYR A CA 1
ATOM 739 C C . TYR A 1 98 ? -15.122 -6.004 5.029 1.00 71.50 98 TYR A C 1
ATOM 741 O O . TYR A 1 98 ? -15.047 -6.725 6.024 1.00 71.50 98 TYR A O 1
ATOM 749 N N . THR A 1 99 ? -15.167 -4.674 5.122 1.00 77.75 99 THR A N 1
ATOM 750 C CA . THR A 1 99 ? -15.076 -3.969 6.405 1.00 77.75 99 THR A CA 1
ATOM 751 C C . THR A 1 99 ? -16.146 -2.909 6.540 1.00 77.75 99 THR A C 1
ATOM 753 O O . THR A 1 99 ? -16.159 -1.938 5.786 1.00 77.75 99 THR A O 1
ATOM 756 N N . ASP A 1 100 ? -16.949 -3.038 7.590 1.00 84.25 100 ASP A N 1
ATOM 757 C CA . ASP A 1 100 ? -17.959 -2.044 7.932 1.00 84.25 100 ASP A CA 1
ATOM 758 C C . ASP A 1 100 ? -17.500 -1.225 9.121 1.00 84.25 100 ASP A C 1
ATOM 760 O O . ASP A 1 100 ? -16.786 -1.701 10.015 1.00 84.25 100 ASP A O 1
ATOM 764 N N . TRP A 1 101 ? -17.925 0.028 9.135 1.00 86.31 101 TRP A N 1
ATOM 765 C CA . TRP A 1 101 ? -17.585 0.945 10.197 1.00 86.31 101 TRP A CA 1
ATOM 766 C C . TRP A 1 101 ? -18.726 1.893 10.500 1.00 86.31 101 TRP A C 1
ATOM 768 O O . TRP A 1 101 ? -19.520 2.220 9.625 1.00 86.31 101 TRP A O 1
ATOM 778 N N . ALA A 1 102 ? -18.791 2.362 11.743 1.00 89.31 102 ALA A N 1
ATOM 779 C CA . ALA A 1 102 ? -19.656 3.471 12.106 1.00 89.31 102 ALA A CA 1
ATOM 780 C C . ALA A 1 102 ? -19.167 4.192 13.368 1.00 89.31 102 ALA A C 1
ATOM 782 O O . ALA A 1 102 ? -18.721 3.549 14.323 1.00 89.31 102 ALA A O 1
ATOM 783 N N . PRO A 1 103 ? -19.287 5.529 13.420 1.00 90.25 103 PRO A N 1
ATOM 784 C CA . PRO A 1 103 ? -19.058 6.278 14.643 1.00 90.25 103 PRO A CA 1
ATOM 785 C C . PRO A 1 103 ? -20.209 6.095 15.638 1.00 90.25 103 PRO A C 1
ATOM 787 O O . PRO A 1 103 ? -21.387 6.045 15.272 1.00 90.25 103 PRO A O 1
ATOM 790 N N . VAL A 1 104 ? -19.864 6.065 16.920 1.00 91.44 104 VAL A N 1
ATOM 791 C CA . VAL A 1 104 ? -20.808 6.045 18.038 1.00 91.44 104 VAL A CA 1
ATOM 792 C C . VAL A 1 104 ? -21.430 7.432 18.221 1.00 91.44 104 VAL A C 1
ATOM 794 O O . VAL A 1 104 ? -20.722 8.436 18.337 1.00 91.44 104 VAL A O 1
ATOM 797 N N . ILE A 1 105 ? -22.761 7.499 18.269 1.00 90.56 105 ILE A N 1
ATOM 798 C CA . ILE A 1 105 ? -23.512 8.768 18.276 1.00 90.56 105 ILE A CA 1
ATOM 799 C C . ILE A 1 105 ? -23.591 9.379 19.680 1.00 90.56 105 ILE A C 1
ATOM 801 O O . ILE A 1 105 ? -23.552 10.604 19.833 1.00 90.56 105 ILE A O 1
ATOM 805 N N . GLU A 1 106 ? -23.676 8.538 20.709 1.00 89.50 106 GLU A N 1
ATOM 806 C CA . GLU A 1 106 ? -23.836 8.964 22.098 1.00 89.50 106 GLU A CA 1
ATOM 807 C C . GLU A 1 106 ? -22.926 8.194 23.051 1.00 89.50 106 GLU A C 1
ATOM 809 O O . GLU A 1 106 ? -22.530 7.060 22.794 1.00 89.50 106 GLU A O 1
ATOM 814 N N . ARG A 1 107 ? -22.589 8.826 24.177 1.00 90.88 107 ARG A N 1
ATOM 815 C CA . ARG A 1 107 ? -21.823 8.160 25.227 1.00 90.88 107 ARG A CA 1
ATOM 816 C C . ARG A 1 107 ? -22.691 7.086 25.873 1.00 90.88 107 ARG A C 1
ATOM 818 O O . ARG A 1 107 ? -23.768 7.381 26.384 1.00 90.88 107 ARG A O 1
ATOM 825 N N . VAL A 1 108 ? -22.143 5.887 25.972 1.00 90.25 108 VAL A N 1
ATOM 826 C CA . VAL A 1 108 ? -22.740 4.751 26.667 1.00 90.25 108 VAL A CA 1
ATOM 827 C C . VAL A 1 108 ? -21.867 4.395 27.867 1.00 90.25 108 VAL A C 1
ATOM 829 O O . VAL A 1 108 ? -20.642 4.420 27.791 1.00 90.25 108 VAL A O 1
ATOM 832 N N . SER A 1 109 ? -22.474 4.096 29.014 1.00 91.19 109 SER A N 1
ATOM 833 C CA . SER A 1 109 ? -21.746 3.689 30.224 1.00 91.19 109 SER A CA 1
ATOM 834 C C . SER A 1 109 ? -22.336 2.401 30.783 1.00 91.19 109 SER A C 1
ATOM 836 O O . SER A 1 109 ? -23.518 2.366 31.114 1.00 91.19 109 SER A O 1
ATOM 838 N N . ALA A 1 110 ? -21.503 1.363 30.881 1.00 90.19 110 ALA A N 1
ATOM 839 C CA . ALA A 1 110 ? -21.849 0.037 31.397 1.00 90.19 110 ALA A CA 1
ATOM 840 C C . ALA A 1 110 ? -23.158 -0.547 30.821 1.00 90.19 110 ALA A C 1
ATOM 842 O O . ALA A 1 110 ? -23.980 -1.089 31.560 1.00 90.19 110 ALA A O 1
ATOM 843 N N . SER A 1 111 ? -23.342 -0.451 29.501 1.00 92.00 111 SER A N 1
ATOM 844 C CA . SER A 1 111 ? -24.513 -0.991 28.798 1.00 92.00 111 SER A CA 1
ATOM 845 C C . SER A 1 111 ? -24.095 -1.969 27.709 1.00 92.00 111 SER A C 1
ATOM 847 O O . SER A 1 111 ? -22.987 -1.899 27.187 1.00 92.00 111 SER A O 1
ATOM 849 N N . ASN A 1 112 ? -24.995 -2.881 27.358 1.00 92.69 112 ASN A N 1
ATOM 850 C CA . ASN A 1 112 ? -24.853 -3.804 26.235 1.00 92.69 112 ASN A CA 1
ATOM 851 C C . ASN A 1 112 ? -25.463 -3.257 24.938 1.00 92.69 112 ASN A C 1
ATOM 853 O O . ASN A 1 112 ? -25.631 -4.005 23.982 1.00 92.69 112 ASN A O 1
ATOM 857 N N . GLU A 1 113 ? -25.843 -1.984 24.907 1.00 92.06 113 GLU A N 1
ATOM 858 C CA . GLU A 1 113 ? -26.452 -1.337 23.751 1.00 92.06 113 GLU A CA 1
ATOM 859 C C . GLU A 1 113 ? -25.598 -0.148 23.322 1.00 92.06 113 GLU A C 1
ATOM 861 O O . GLU A 1 113 ? -25.278 0.710 24.142 1.00 92.06 113 GLU A O 1
ATOM 866 N N . ILE A 1 114 ? -25.250 -0.092 22.039 1.00 91.81 114 ILE A N 1
ATOM 867 C CA . ILE A 1 114 ? -24.460 0.983 21.438 1.00 91.81 114 ILE A CA 1
ATOM 868 C C . ILE A 1 114 ? -25.261 1.573 20.287 1.00 91.81 114 ILE A C 1
ATOM 870 O O . ILE A 1 114 ? -25.760 0.841 19.434 1.00 91.81 114 ILE A O 1
ATOM 874 N N . LEU A 1 115 ? -25.373 2.898 20.251 1.00 90.88 115 LEU A N 1
ATOM 875 C CA . LEU A 1 115 ? -25.976 3.600 19.126 1.00 90.88 115 LEU A CA 1
ATOM 876 C C . LEU A 1 115 ? -24.875 4.065 18.181 1.00 90.88 115 LEU A C 1
ATOM 878 O O . LEU A 1 115 ? -24.038 4.896 18.542 1.00 90.88 115 LEU A O 1
ATOM 882 N N . VAL A 1 116 ? -24.897 3.535 16.964 1.00 91.31 116 VAL A N 1
ATOM 883 C CA . VAL A 1 116 ? -23.952 3.876 15.902 1.00 91.31 116 VAL A CA 1
ATOM 884 C C . VAL A 1 116 ? -24.667 4.566 14.754 1.00 91.31 116 VAL A C 1
ATOM 886 O O . VAL A 1 116 ? -25.853 4.335 14.512 1.00 91.31 116 VAL A O 1
ATOM 889 N N . TYR A 1 117 ? -23.946 5.431 14.052 1.00 88.75 117 TYR A N 1
ATOM 890 C CA . TYR A 1 117 ? -24.466 6.112 12.875 1.00 88.75 117 TYR A CA 1
ATOM 891 C C . TYR A 1 117 ? -24.748 5.124 11.743 1.00 88.75 117 TYR A C 1
ATOM 893 O O . TYR A 1 117 ? -23.967 4.204 11.503 1.00 88.75 117 TYR A O 1
ATOM 901 N N . ARG A 1 118 ? -25.860 5.326 11.037 1.00 87.00 118 ARG A N 1
ATOM 902 C CA . ARG A 1 118 ? -26.189 4.576 9.830 1.00 87.00 118 ARG A CA 1
ATOM 903 C C . ARG A 1 118 ? -25.912 5.449 8.615 1.00 87.00 118 ARG A C 1
ATOM 905 O O . ARG A 1 118 ? -26.558 6.479 8.429 1.00 87.00 118 ARG A O 1
ATOM 912 N N . PHE A 1 119 ? -24.989 5.009 7.768 1.00 81.56 119 PHE A N 1
ATOM 913 C CA . PHE A 1 119 ? -24.770 5.638 6.473 1.00 81.56 119 PHE A CA 1
ATOM 914 C C . PHE A 1 119 ? -25.975 5.400 5.558 1.00 81.56 119 PHE A C 1
ATOM 916 O O . PHE A 1 119 ? -26.599 4.338 5.577 1.00 81.56 119 PHE A O 1
ATOM 923 N N . ASN A 1 120 ? -26.335 6.419 4.776 1.00 75.12 120 ASN A N 1
ATOM 924 C CA . ASN A 1 120 ? -27.428 6.348 3.806 1.00 75.12 120 ASN A CA 1
ATOM 925 C C . ASN A 1 120 ? -26.929 5.768 2.473 1.00 75.12 120 ASN A C 1
ATOM 927 O O . ASN A 1 120 ? -27.086 6.381 1.415 1.00 75.12 120 ASN A O 1
ATOM 931 N N . ASP A 1 121 ? -26.252 4.628 2.543 1.00 70.62 121 ASP A N 1
ATOM 932 C CA . ASP A 1 121 ? -25.714 3.919 1.391 1.00 70.62 121 ASP A CA 1
ATOM 933 C C . ASP A 1 121 ? -26.210 2.466 1.352 1.00 70.62 121 ASP A C 1
ATOM 935 O O . ASP A 1 121 ? -26.966 2.006 2.210 1.00 70.62 121 ASP A O 1
ATOM 939 N N . SER A 1 122 ? -25.863 1.777 0.267 1.00 62.16 122 SER A N 1
ATOM 940 C CA . SER A 1 122 ? -26.204 0.374 0.033 1.00 62.16 122 SER A CA 1
ATOM 941 C C . SER A 1 122 ? -25.105 -0.595 0.475 1.00 62.16 122 SER A C 1
ATOM 943 O O . SER A 1 122 ? -25.217 -1.784 0.175 1.00 62.16 122 SER A O 1
ATOM 945 N N . THR A 1 123 ? -24.025 -0.105 1.091 1.00 58.44 123 THR A N 1
ATOM 946 C CA . THR A 1 123 ? -22.933 -0.954 1.586 1.00 58.44 123 THR A CA 1
ATOM 947 C C . THR A 1 123 ? -23.438 -1.804 2.755 1.00 58.44 123 THR A C 1
ATOM 949 O O . THR A 1 123 ? -24.430 -1.429 3.393 1.00 58.44 123 THR A O 1
ATOM 952 N N . PRO A 1 124 ? -22.838 -2.982 3.009 1.00 56.16 124 PRO A N 1
ATOM 953 C CA . PRO A 1 124 ? -23.296 -3.868 4.067 1.00 56.16 124 PRO A CA 1
ATOM 954 C C . PRO A 1 124 ? -23.373 -3.106 5.392 1.00 56.16 124 PRO A C 1
ATOM 956 O O . PRO A 1 124 ? -22.419 -2.498 5.863 1.00 56.16 124 PRO A O 1
ATOM 959 N N . ALA A 1 125 ? -24.562 -3.083 5.981 1.00 75.38 125 ALA A N 1
ATOM 960 C CA . ALA A 1 125 ? -24.686 -2.703 7.374 1.00 75.38 125 ALA A CA 1
ATOM 961 C C . ALA A 1 125 ? -24.098 -3.831 8.232 1.00 75.38 125 ALA A C 1
ATOM 963 O O . ALA A 1 125 ? -24.009 -4.970 7.782 1.00 75.38 125 ALA A O 1
ATOM 964 N N . PHE A 1 126 ? -23.781 -3.532 9.490 1.00 85.75 126 PHE A N 1
ATOM 965 C CA . PHE A 1 126 ? -23.538 -4.576 10.482 1.00 85.75 126 PHE A CA 1
ATOM 966 C C . PHE A 1 126 ? -24.657 -5.629 10.452 1.00 85.75 126 PHE A C 1
ATOM 968 O O . PHE A 1 126 ? -25.837 -5.280 10.334 1.00 85.75 126 PHE A O 1
ATOM 975 N N . GLU A 1 127 ? -24.298 -6.897 10.622 1.00 88.06 127 GLU A N 1
ATOM 976 C CA . GLU A 1 127 ? -25.228 -8.018 10.702 1.00 88.06 127 GLU A CA 1
ATOM 977 C C . GLU A 1 127 ? -25.223 -8.657 12.098 1.00 88.06 127 GLU A C 1
ATOM 979 O O . GLU A 1 127 ? -24.280 -8.549 12.889 1.00 88.06 127 GLU A O 1
ATOM 984 N N . VAL A 1 128 ? -26.320 -9.336 12.442 1.00 90.00 128 VAL A N 1
ATOM 985 C CA . VAL A 1 128 ? -26.388 -10.101 13.692 1.00 90.00 128 VAL A CA 1
ATOM 986 C C . VAL A 1 128 ? -25.437 -11.293 13.590 1.00 90.00 128 VAL A C 1
ATOM 988 O O . VAL A 1 128 ? -25.548 -12.106 12.678 1.00 90.00 128 VAL A O 1
ATOM 991 N N . GLY A 1 129 ? -24.540 -11.424 14.564 1.00 89.56 129 GLY A N 1
ATOM 992 C CA . GLY A 1 129 ? -23.470 -12.418 14.588 1.00 89.56 129 GLY A CA 1
ATOM 993 C C . GLY A 1 129 ? -22.100 -11.855 14.215 1.00 89.56 129 GLY A C 1
ATOM 994 O O . GLY A 1 129 ? -21.097 -12.520 14.481 1.00 89.56 129 GLY A O 1
ATOM 995 N N . ASP A 1 130 ? -22.030 -10.633 13.679 1.00 89.94 130 ASP A N 1
ATOM 996 C CA . ASP A 1 130 ? -20.751 -9.999 13.385 1.00 89.94 130 ASP A CA 1
ATOM 997 C C . ASP A 1 130 ? -19.946 -9.752 14.657 1.00 89.94 130 ASP A C 1
ATOM 999 O O . ASP A 1 130 ? -20.465 -9.380 15.716 1.00 8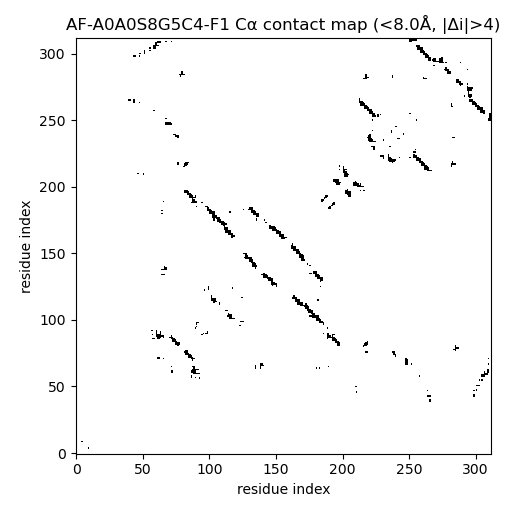9.94 130 ASP A O 1
ATOM 1003 N N . THR A 1 131 ? -18.640 -9.953 14.524 1.00 90.50 131 THR A N 1
ATOM 1004 C CA . THR A 1 131 ? -17.666 -9.614 15.554 1.00 90.50 131 THR A CA 1
ATOM 1005 C C . THR A 1 131 ? -17.149 -8.212 15.281 1.00 90.50 131 THR A C 1
ATOM 1007 O O . THR A 1 131 ? -16.706 -7.934 14.172 1.00 90.50 131 THR A O 1
ATOM 1010 N N . ILE A 1 132 ? -17.188 -7.339 16.284 1.00 90.94 132 ILE A N 1
ATOM 1011 C CA . ILE A 1 132 ? -16.757 -5.947 16.179 1.00 90.94 132 ILE A CA 1
ATOM 1012 C C . ILE A 1 132 ? -15.617 -5.624 17.144 1.00 90.94 132 ILE A C 1
ATOM 1014 O O . ILE A 1 132 ? -15.409 -6.271 18.178 1.00 90.94 132 ILE A O 1
ATOM 1018 N N . ILE A 1 133 ? -14.881 -4.584 16.778 1.00 90.31 133 ILE A N 1
ATOM 1019 C CA . ILE A 1 133 ? -13.853 -3.930 17.575 1.00 90.31 133 ILE A CA 1
ATOM 1020 C C . ILE A 1 133 ? -14.278 -2.483 17.793 1.00 90.31 133 ILE A C 1
ATOM 1022 O O . ILE A 1 133 ? -14.835 -1.848 16.896 1.00 90.31 133 ILE A O 1
ATOM 1026 N N . ILE A 1 134 ? -14.010 -1.968 18.990 1.00 90.69 134 ILE A N 1
ATOM 1027 C CA . ILE A 1 134 ? -14.346 -0.597 19.356 1.00 90.69 134 ILE A CA 1
ATOM 1028 C C . ILE A 1 134 ? -13.068 0.124 19.757 1.00 90.69 134 ILE A C 1
ATOM 1030 O O . ILE A 1 134 ? -12.337 -0.313 20.652 1.00 90.69 134 ILE A O 1
ATOM 1034 N N . VAL A 1 135 ? -12.818 1.240 19.084 1.00 90.62 135 VAL A N 1
ATOM 1035 C CA . VAL A 1 135 ? -11.627 2.064 19.266 1.00 90.62 135 VAL A CA 1
ATOM 1036 C C . VAL A 1 135 ? -12.060 3.479 19.618 1.00 90.62 135 VAL A C 1
ATOM 1038 O O . VAL A 1 135 ? -12.981 4.019 19.005 1.00 90.62 135 VAL A O 1
ATOM 1041 N N . ASP A 1 136 ? -11.430 4.076 20.625 1.00 89.62 136 ASP A N 1
ATOM 1042 C CA . ASP A 1 136 ? 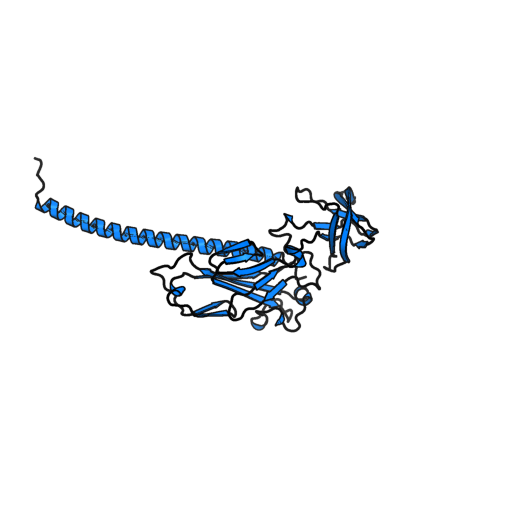-11.716 5.462 20.998 1.00 89.62 136 ASP A CA 1
ATOM 1043 C C . ASP A 1 136 ? -11.079 6.480 20.032 1.00 89.62 136 ASP A C 1
ATOM 1045 O O . ASP A 1 136 ? -10.408 6.131 19.056 1.00 89.62 136 ASP A O 1
ATOM 1049 N N . GLN A 1 137 ? -11.304 7.766 20.302 1.00 85.56 137 GLN A N 1
ATOM 1050 C CA . GLN A 1 137 ? -10.763 8.856 19.485 1.00 85.56 137 GLN A CA 1
ATOM 1051 C C . GLN A 1 137 ? -9.233 8.941 19.577 1.00 85.56 137 GLN A C 1
ATOM 1053 O O . GLN A 1 137 ? -8.567 9.309 18.611 1.00 85.56 137 GLN A O 1
ATOM 1058 N N . GLU A 1 138 ? -8.662 8.533 20.708 1.00 85.06 138 GLU A N 1
ATOM 1059 C CA . GLU A 1 138 ? -7.226 8.406 20.927 1.00 85.06 138 GLU A CA 1
ATOM 1060 C C . GLU A 1 138 ? -6.651 7.081 20.393 1.00 85.06 138 GLU A C 1
ATOM 1062 O O . GLU A 1 138 ? -5.524 6.721 20.732 1.00 85.06 138 GLU A O 1
ATOM 1067 N N . LYS A 1 139 ? -7.367 6.327 19.549 1.00 85.06 139 LYS A N 1
ATOM 1068 C CA . LYS A 1 139 ? -6.911 5.035 19.000 1.00 85.06 139 LYS A CA 1
ATOM 1069 C C . LYS A 1 139 ? -6.498 4.008 20.067 1.00 85.06 139 LYS A C 1
ATOM 1071 O O . LYS A 1 139 ? -5.606 3.181 19.847 1.00 85.06 139 LYS A O 1
ATOM 1076 N N . ARG A 1 140 ? -7.125 4.036 21.240 1.00 88.06 140 ARG A N 1
ATOM 1077 C CA . ARG A 1 140 ? -7.037 2.982 22.253 1.00 88.06 140 ARG A CA 1
ATOM 1078 C C . ARG A 1 140 ? -8.151 1.975 22.019 1.00 88.06 140 ARG A C 1
ATOM 1080 O O . ARG A 1 140 ? -9.306 2.319 21.783 1.00 88.06 140 ARG A O 1
ATOM 1087 N N . LEU A 1 141 ? -7.779 0.707 22.108 1.00 87.50 141 LEU A N 1
ATOM 1088 C CA . LEU A 1 141 ? -8.711 -0.405 22.022 1.00 87.50 141 LEU A CA 1
ATOM 1089 C C . LEU A 1 141 ? -9.564 -0.439 23.297 1.00 87.50 141 LEU A C 1
ATOM 1091 O O . LEU A 1 141 ? -9.025 -0.687 24.377 1.00 87.50 141 LEU A O 1
ATOM 1095 N N . LEU A 1 142 ? -10.866 -0.177 23.176 1.00 87.25 142 LEU A N 1
ATOM 1096 C CA . LEU A 1 142 ? -11.796 -0.244 24.307 1.00 87.25 142 LEU A CA 1
ATOM 1097 C C . LEU A 1 142 ? -12.247 -1.682 24.554 1.00 87.25 142 LEU A C 1
ATOM 1099 O O . LEU A 1 142 ? -12.220 -2.155 25.687 1.00 87.25 142 LEU A O 1
ATOM 1103 N N . ASP A 1 143 ? -12.629 -2.380 23.487 1.00 84.69 143 ASP A N 1
ATOM 1104 C CA . ASP A 1 143 ? -12.967 -3.800 23.526 1.00 84.69 143 ASP A CA 1
ATOM 1105 C C . ASP A 1 143 ? -12.679 -4.432 22.160 1.00 84.69 143 ASP A C 1
ATOM 1107 O O . ASP A 1 143 ? -12.679 -3.771 21.114 1.00 84.69 143 ASP A O 1
ATOM 1111 N N . SER A 1 144 ? -12.407 -5.729 22.192 1.00 81.88 144 SER A N 1
ATOM 1112 C CA . SER A 1 144 ? -12.149 -6.541 21.015 1.00 81.88 144 SER A CA 1
ATOM 1113 C C . SER A 1 144 ? -12.975 -7.811 21.096 1.00 81.88 144 SER A C 1
ATOM 1115 O O . SER A 1 144 ? -13.026 -8.474 22.135 1.00 81.88 144 SER A O 1
ATOM 1117 N N . ASN A 1 145 ? -13.552 -8.192 19.963 1.00 85.06 145 ASN A N 1
ATOM 1118 C CA . ASN A 1 145 ? -14.386 -9.378 19.828 1.00 85.06 145 ASN A CA 1
ATOM 1119 C C . ASN A 1 145 ? -15.738 -9.283 20.554 1.00 85.06 145 ASN A C 1
ATOM 1121 O O . ASN A 1 145 ? -16.189 -10.265 21.150 1.00 85.06 145 ASN A O 1
ATOM 1125 N N . CYS A 1 146 ? -16.385 -8.114 20.522 1.00 89.25 146 CYS A N 1
ATOM 1126 C CA . CYS A 1 146 ? -17.797 -8.031 20.893 1.00 89.25 146 CYS A CA 1
ATOM 1127 C C . CYS A 1 146 ? -18.630 -8.638 19.767 1.00 89.25 146 CYS A C 1
ATOM 1129 O O . CYS A 1 146 ? -18.347 -8.383 18.598 1.00 89.25 146 CYS A O 1
ATOM 1131 N N . VAL A 1 147 ? -19.658 -9.411 20.099 1.00 92.81 147 VAL A N 1
ATOM 1132 C CA . VAL A 1 147 ? -20.532 -10.018 19.087 1.00 92.81 147 VAL A CA 1
ATOM 1133 C C . VAL A 1 147 ? -21.873 -9.310 19.090 1.00 92.81 147 VAL A C 1
ATOM 1135 O O . VAL A 1 147 ? -22.487 -9.129 20.146 1.00 92.81 147 VAL A O 1
ATOM 1138 N N . ILE A 1 148 ? -22.340 -8.923 17.908 1.00 92.94 148 ILE A N 1
ATOM 1139 C CA . ILE A 1 148 ? -23.652 -8.306 17.746 1.00 92.94 148 ILE A CA 1
ATOM 1140 C C . ILE A 1 148 ? -24.727 -9.384 17.893 1.00 92.94 148 ILE A C 1
ATOM 1142 O O . ILE A 1 148 ? -24.811 -10.324 17.111 1.00 92.94 148 ILE A O 1
ATOM 1146 N N . SER A 1 149 ? -25.571 -9.239 18.906 1.00 92.81 149 SER A N 1
ATOM 1147 C CA . SER A 1 149 ? -26.683 -10.148 19.209 1.00 92.81 149 SER A CA 1
ATOM 1148 C C . SER A 1 149 ? -28.013 -9.705 18.597 1.00 92.81 149 SER A C 1
ATOM 1150 O O . SER A 1 149 ? -28.866 -10.540 18.309 1.00 92.81 149 SER A O 1
ATOM 1152 N N . GLN A 1 150 ? -28.200 -8.399 18.399 1.00 91.19 150 GLN A N 1
ATOM 1153 C CA . GLN A 1 150 ? -29.409 -7.816 17.819 1.00 91.19 150 GLN A CA 1
ATOM 1154 C C . GLN A 1 150 ? -29.084 -6.446 17.216 1.00 91.19 150 GLN A C 1
ATOM 1156 O O . GLN A 1 150 ? -28.208 -5.739 17.718 1.00 91.19 150 GLN A O 1
ATOM 1161 N N . ILE A 1 151 ? -29.810 -6.073 16.161 1.00 91.06 151 ILE A N 1
ATOM 1162 C CA . ILE A 1 151 ? -29.710 -4.770 15.502 1.00 91.06 151 ILE A CA 1
ATOM 1163 C C . ILE A 1 151 ? -31.112 -4.199 15.345 1.00 91.06 151 ILE A C 1
ATOM 1165 O O . ILE A 1 151 ? -31.944 -4.792 14.660 1.00 91.06 151 ILE A O 1
ATOM 1169 N N . ASP A 1 152 ? -31.348 -3.027 15.928 1.00 90.12 152 ASP A N 1
ATOM 1170 C CA . ASP A 1 152 ? -32.580 -2.271 15.717 1.00 90.12 152 ASP A CA 1
ATOM 1171 C C . ASP A 1 152 ? -32.266 -0.991 14.933 1.00 90.12 152 ASP A C 1
ATOM 1173 O O . ASP A 1 152 ? -31.382 -0.217 15.302 1.00 90.12 152 ASP A O 1
ATOM 1177 N N . SER A 1 153 ? -32.989 -0.742 13.839 1.00 86.94 153 SER A N 1
ATOM 1178 C CA . SER A 1 153 ? -32.916 0.553 13.150 1.00 86.94 153 SER A CA 1
ATOM 1179 C C . SER A 1 153 ? -33.622 1.608 13.994 1.00 86.94 153 SER A C 1
ATOM 1181 O O . SER A 1 153 ? -34.792 1.440 14.341 1.00 86.94 153 SER A O 1
ATOM 1183 N N . ILE A 1 154 ? -32.925 2.694 14.314 1.00 85.75 154 ILE A N 1
ATOM 1184 C CA . ILE A 1 154 ? -33.452 3.781 15.133 1.00 85.75 154 ILE A CA 1
ATOM 1185 C C . ILE A 1 154 ? -33.224 5.122 14.450 1.00 85.75 154 ILE A C 1
ATOM 1187 O O . ILE A 1 154 ? -32.224 5.348 13.778 1.00 85.75 154 ILE A O 1
ATOM 1191 N N . VAL A 1 155 ? -34.164 6.030 14.664 1.00 82.75 155 VAL A N 1
ATOM 1192 C CA . VAL A 1 155 ? -34.016 7.435 14.317 1.00 82.75 155 VAL A CA 1
ATOM 1193 C C . VAL A 1 155 ? -33.670 8.170 15.609 1.00 82.75 155 VAL A C 1
ATOM 1195 O O . VAL A 1 155 ? -34.486 8.235 16.530 1.00 82.75 155 VAL A O 1
ATOM 1198 N N . HIS A 1 156 ? -32.436 8.655 15.715 1.00 79.31 156 HIS A N 1
ATOM 1199 C CA . HIS A 1 156 ? -31.919 9.327 16.899 1.00 79.31 156 HIS A CA 1
ATOM 1200 C C . HIS A 1 156 ? -31.957 10.847 16.708 1.00 79.31 156 HIS A C 1
ATOM 1202 O O . HIS A 1 156 ? -31.296 11.404 15.833 1.00 79.31 156 HIS A O 1
ATOM 1208 N N . SER A 1 157 ? -32.737 11.534 17.539 1.00 78.38 157 SER A N 1
ATOM 1209 C CA . SER A 1 157 ? -32.874 12.991 17.484 1.00 78.38 157 SER A CA 1
ATOM 1210 C C . SER A 1 157 ? -31.918 13.657 18.470 1.00 78.38 157 SER A C 1
ATOM 1212 O O . SER A 1 157 ? -32.072 13.502 19.681 1.00 78.38 157 SER A O 1
ATOM 1214 N N . VAL A 1 158 ? -30.962 14.436 17.958 1.00 70.94 158 VAL A N 1
ATOM 1215 C CA . VAL A 1 158 ? -30.058 15.272 18.761 1.00 70.94 158 VAL A CA 1
ATOM 1216 C C . VAL A 1 158 ? -30.372 16.736 18.475 1.00 70.94 158 VAL A C 1
ATOM 1218 O O . VAL A 1 158 ? -30.023 17.259 17.418 1.00 70.94 158 VAL A O 1
ATOM 1221 N N . ALA A 1 159 ? -31.002 17.413 19.438 1.00 75.88 159 ALA A N 1
ATOM 1222 C CA . ALA A 1 159 ? -31.439 18.806 19.302 1.00 75.88 159 ALA A CA 1
ATOM 1223 C C . ALA A 1 159 ? -32.294 19.036 18.030 1.00 75.88 159 ALA A C 1
ATOM 1225 O O . ALA A 1 159 ? -33.330 18.393 17.882 1.00 75.88 159 ALA A O 1
ATOM 1226 N N . GLU A 1 160 ? -31.887 19.946 17.135 1.00 73.94 160 GLU A N 1
ATOM 1227 C CA . GLU A 1 160 ? -32.602 20.288 15.889 1.00 73.94 160 GLU A CA 1
ATOM 1228 C C . GLU A 1 160 ? -32.350 19.304 14.730 1.00 73.94 160 GLU A C 1
ATOM 1230 O O . GLU A 1 160 ? -32.910 19.479 13.648 1.00 73.94 160 GLU A O 1
ATOM 1235 N N . PHE A 1 161 ? -31.525 18.270 14.931 1.00 75.38 161 PHE A N 1
ATOM 1236 C CA . PHE A 1 161 ? -31.159 17.317 13.885 1.00 75.38 161 PHE A CA 1
ATOM 1237 C C . PHE A 1 161 ? -31.648 15.908 14.199 1.00 75.38 161 PHE A C 1
ATOM 1239 O O . PHE A 1 161 ? -31.647 15.446 15.341 1.00 75.38 161 PHE A O 1
ATOM 1246 N N . THR A 1 162 ? -32.023 15.204 13.141 1.00 81.38 162 THR A N 1
ATOM 1247 C CA . THR A 1 162 ? -32.414 13.802 13.183 1.00 81.38 162 THR A CA 1
ATOM 1248 C C . THR A 1 162 ? -31.361 12.992 12.440 1.00 81.38 162 THR A C 1
ATOM 1250 O O . THR A 1 162 ? -31.011 13.324 11.309 1.00 81.38 162 THR A O 1
ATOM 1253 N N . LEU A 1 163 ? -30.825 11.966 13.095 1.00 82.94 163 LEU A N 1
ATOM 1254 C CA . LEU A 1 163 ? -29.798 11.084 12.554 1.00 82.94 163 LEU A CA 1
ATOM 1255 C C . LEU A 1 163 ? -30.343 9.664 12.501 1.00 82.94 163 LEU A C 1
ATOM 1257 O O . LEU A 1 163 ? -30.845 9.151 13.501 1.00 82.94 163 LEU A O 1
ATOM 1261 N N . ASP A 1 164 ? -30.199 9.014 11.355 1.00 86.56 164 ASP A N 1
ATOM 1262 C CA . ASP A 1 164 ? -3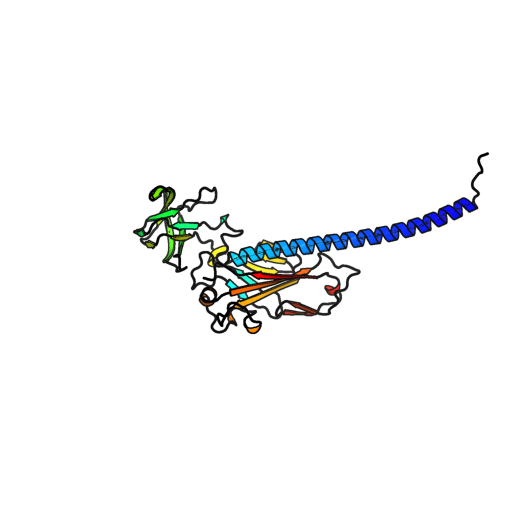0.453 7.585 11.258 1.00 86.56 164 ASP A CA 1
ATOM 1263 C C . ASP A 1 164 ? -29.302 6.824 11.920 1.00 86.56 164 ASP A C 1
ATOM 1265 O O . ASP A 1 164 ? -28.120 7.139 11.747 1.00 86.56 164 ASP A O 1
ATOM 1269 N N . GLY A 1 165 ? -29.652 5.822 12.715 1.00 86.56 165 GLY A N 1
ATOM 1270 C CA . GLY A 1 165 ? -28.699 5.028 13.464 1.00 86.56 165 GLY A CA 1
ATOM 1271 C C . GLY A 1 165 ? -29.107 3.569 13.563 1.00 86.56 165 GLY A C 1
ATOM 1272 O O . GLY A 1 165 ? -30.256 3.181 13.333 1.00 86.56 165 GLY A O 1
ATOM 1273 N N . PHE A 1 166 ? -28.141 2.752 13.947 1.00 88.81 166 PHE A N 1
ATOM 1274 C CA . PHE A 1 166 ? -28.379 1.401 14.416 1.00 88.81 166 PHE A CA 1
ATOM 1275 C C . PHE A 1 166 ? -28.164 1.351 15.918 1.00 88.81 166 PHE A C 1
ATOM 1277 O O . PHE A 1 166 ? -27.164 1.842 16.441 1.00 88.81 166 PHE A O 1
ATOM 1284 N N . LYS A 1 167 ? -29.101 0.721 16.615 1.00 90.69 167 LYS A N 1
ATOM 1285 C CA . LYS A 1 167 ? -28.923 0.296 17.991 1.00 90.69 167 LYS A CA 1
ATOM 1286 C C . LYS A 1 167 ? -28.400 -1.135 17.960 1.00 90.69 167 LYS A C 1
ATOM 1288 O O . LYS A 1 167 ? -29.150 -2.073 17.696 1.00 90.69 167 LYS A O 1
ATOM 1293 N N . LEU A 1 168 ? -27.100 -1.283 18.177 1.00 91.94 168 LEU A N 1
ATOM 1294 C CA . LEU A 1 168 ? -26.421 -2.571 18.236 1.00 91.94 168 LEU A CA 1
ATOM 1295 C C . LEU A 1 168 ? -26.475 -3.086 19.668 1.00 91.94 168 LEU A C 1
ATOM 1297 O O . LEU A 1 168 ? -25.990 -2.423 20.587 1.00 91.94 168 LEU A O 1
ATOM 1301 N N . ARG A 1 169 ? -27.038 -4.274 19.868 1.00 93.12 169 ARG A N 1
ATOM 1302 C CA . ARG A 1 169 ? -26.974 -4.968 21.152 1.00 93.12 169 ARG A CA 1
ATOM 1303 C C . ARG A 1 169 ? -25.850 -5.984 21.119 1.00 93.12 169 ARG A C 1
ATOM 1305 O O . ARG A 1 169 ? -25.879 -6.900 20.301 1.00 93.12 169 ARG A O 1
ATOM 1312 N N . ILE A 1 170 ? -24.895 -5.861 22.022 1.00 93.19 170 ILE A N 1
ATOM 1313 C CA . ILE A 1 170 ? -23.717 -6.722 22.105 1.00 93.19 170 ILE A CA 1
ATOM 1314 C C . ILE A 1 170 ? -23.829 -7.743 23.245 1.00 93.19 170 ILE A C 1
ATOM 1316 O O . ILE A 1 170 ? -24.669 -7.632 24.140 1.00 93.19 170 ILE A O 1
ATOM 1320 N N . ASP A 1 171 ? -22.973 -8.758 23.200 1.00 92.25 171 ASP A N 1
ATOM 1321 C CA . ASP A 1 171 ? -22.907 -9.878 24.147 1.00 92.25 171 ASP A CA 1
ATOM 1322 C C . ASP A 1 171 ? -22.492 -9.487 25.580 1.00 92.25 171 ASP A C 1
ATOM 1324 O O . ASP A 1 171 ? -22.695 -10.263 26.515 1.00 92.25 171 ASP A O 1
ATOM 1328 N N . ARG A 1 172 ? -21.932 -8.288 25.776 1.00 89.88 172 ARG A N 1
ATOM 1329 C CA . ARG A 1 172 ? -21.379 -7.815 27.056 1.00 89.88 172 ARG A CA 1
ATOM 1330 C C . ARG A 1 172 ? -21.648 -6.334 27.305 1.00 89.88 172 ARG A C 1
ATOM 1332 O O . ARG A 1 172 ? -21.947 -5.589 26.383 1.00 89.88 172 ARG A O 1
ATOM 1339 N N . ALA A 1 173 ? -21.530 -5.895 28.556 1.00 91.00 173 ALA A N 1
ATOM 1340 C CA . ALA A 1 173 ? -21.640 -4.478 28.894 1.00 91.00 173 ALA A CA 1
ATOM 1341 C C . ALA A 1 173 ? -20.307 -3.751 28.661 1.00 91.00 173 ALA A C 1
ATOM 1343 O O . ALA A 1 173 ? -19.266 -4.214 29.123 1.00 91.00 173 ALA A O 1
ATOM 1344 N N . ILE A 1 174 ? -20.355 -2.592 28.009 1.00 91.00 174 ILE A N 1
ATOM 1345 C CA . ILE A 1 174 ? -19.194 -1.758 27.690 1.00 91.00 174 ILE A CA 1
ATOM 1346 C C . ILE A 1 174 ? -19.469 -0.288 28.032 1.00 91.00 174 ILE A C 1
ATOM 1348 O O . ILE A 1 174 ? -20.617 0.144 28.171 1.00 91.00 174 ILE A O 1
ATOM 1352 N N . SER A 1 175 ? -18.400 0.489 28.197 1.00 92.12 175 SER A N 1
ATOM 1353 C CA . SER A 1 175 ? -18.462 1.951 28.260 1.00 92.12 175 SER A CA 1
ATOM 1354 C C . SER A 1 175 ? -17.717 2.532 27.068 1.00 92.12 175 SER A C 1
ATOM 1356 O O . SER A 1 175 ? -16.547 2.214 26.868 1.00 92.12 175 SER A O 1
ATOM 1358 N N . VAL A 1 176 ? -18.404 3.351 26.277 1.00 92.50 176 VAL A N 1
ATOM 1359 C CA . VAL A 1 176 ? -17.889 3.902 25.022 1.00 92.50 176 VAL A CA 1
ATOM 1360 C C . VAL A 1 176 ? -18.262 5.371 24.939 1.00 92.50 176 VAL A C 1
ATOM 1362 O O . VAL A 1 176 ? -19.389 5.762 25.252 1.00 92.50 176 VAL A O 1
ATOM 1365 N N . ASP A 1 177 ? -17.311 6.187 24.508 1.00 92.31 177 ASP A N 1
ATOM 1366 C CA . ASP A 1 177 ? -17.510 7.621 24.379 1.00 92.31 177 ASP A CA 1
ATOM 1367 C C . ASP A 1 177 ? -18.093 7.965 23.010 1.00 92.31 177 ASP A C 1
ATOM 1369 O O . ASP A 1 177 ? -17.845 7.279 22.013 1.00 92.31 177 ASP A O 1
ATOM 1373 N N . LYS A 1 178 ? -18.864 9.055 22.949 1.00 90.38 178 LYS A N 1
ATOM 1374 C CA . LYS A 1 178 ? -19.353 9.599 21.680 1.00 90.38 178 LYS A CA 1
ATOM 1375 C C . LYS A 1 178 ? -18.172 9.832 20.732 1.00 90.38 178 LYS A C 1
ATOM 1377 O O . LYS A 1 178 ? -17.155 10.380 21.145 1.00 90.38 178 LYS A O 1
ATOM 1382 N N . GLY A 1 179 ? -18.320 9.459 19.466 1.00 87.88 179 GLY A N 1
ATOM 1383 C CA . GLY A 1 179 ? -17.283 9.601 18.443 1.00 87.88 179 GLY A CA 1
ATOM 1384 C C . GLY A 1 179 ? -16.232 8.489 18.434 1.00 87.88 179 GLY A C 1
ATOM 1385 O O . GLY A 1 179 ? -15.396 8.488 17.539 1.00 87.88 179 GLY A O 1
ATOM 1386 N N . SER A 1 180 ? -16.291 7.530 19.366 1.00 91.31 180 SER A N 1
ATOM 1387 C CA . SER A 1 180 ? -15.550 6.270 19.214 1.00 91.31 180 SER A CA 1
ATOM 1388 C C . SER A 1 180 ? -15.996 5.567 17.935 1.00 91.31 180 SER A C 1
ATOM 1390 O O . SER A 1 180 ? -17.135 5.733 17.492 1.00 91.31 180 SER A O 1
ATOM 1392 N N . LEU A 1 181 ? -15.116 4.778 17.340 1.00 89.69 181 LEU A N 1
ATOM 1393 C CA . LEU A 1 181 ? -15.381 4.089 16.088 1.00 89.69 181 LEU A CA 1
ATOM 1394 C C . LEU A 1 181 ? -15.617 2.603 16.351 1.00 89.69 181 LEU A C 1
ATOM 1396 O O . LEU A 1 181 ? -14.856 1.951 17.069 1.00 89.69 181 LEU A O 1
ATOM 1400 N N . VAL A 1 182 ? -16.691 2.083 15.763 1.00 90.38 182 VAL A N 1
ATOM 1401 C CA . VAL A 1 182 ? -17.015 0.658 15.738 1.00 90.38 182 VAL A CA 1
ATOM 1402 C C . VAL A 1 182 ? -16.638 0.114 14.374 1.00 90.38 182 VAL A C 1
ATOM 1404 O O . VAL A 1 182 ? -17.038 0.683 13.361 1.00 90.38 182 VAL A O 1
ATOM 1407 N N . PHE A 1 183 ? -15.900 -0.990 14.357 1.00 87.88 183 PHE A N 1
ATOM 1408 C CA . PHE A 1 183 ? -15.428 -1.641 13.142 1.00 87.88 183 PHE A CA 1
ATOM 1409 C C . PHE A 1 183 ? -15.767 -3.119 13.152 1.00 87.88 183 PHE A C 1
ATOM 1411 O O . PHE A 1 183 ? -15.579 -3.782 14.171 1.00 87.88 183 PHE A O 1
ATOM 1418 N N . ARG A 1 184 ? -16.174 -3.650 12.002 1.00 88.25 184 ARG A N 1
ATOM 1419 C CA . ARG A 1 184 ? -16.125 -5.082 11.720 1.00 88.25 184 ARG A CA 1
ATOM 1420 C C . ARG A 1 184 ? -14.752 -5.395 11.111 1.00 88.25 184 ARG A C 1
ATOM 1422 O O . ARG A 1 184 ? -14.522 -5.053 9.950 1.00 88.25 184 ARG A O 1
ATOM 1429 N N . PRO A 1 185 ? -13.800 -5.967 11.872 1.00 84.50 185 PRO A N 1
ATOM 1430 C CA . PRO A 1 185 ? -12.494 -6.307 11.330 1.00 84.50 185 PRO A CA 1
ATOM 1431 C C . PRO A 1 185 ? -12.603 -7.488 10.363 1.00 84.50 185 PRO A C 1
ATOM 1433 O O . PRO A 1 185 ? -13.092 -8.556 10.730 1.00 84.50 185 PRO A O 1
ATOM 1436 N N . ASP A 1 186 ? -12.052 -7.339 9.162 1.00 85.44 186 ASP A N 1
ATOM 1437 C CA . ASP A 1 186 ? -11.743 -8.488 8.315 1.00 85.44 186 ASP A CA 1
ATOM 1438 C C . ASP A 1 186 ? -10.357 -9.052 8.666 1.00 85.44 186 ASP A C 1
ATOM 1440 O O . ASP A 1 186 ? -9.394 -8.327 8.934 1.00 85.44 186 ASP A O 1
ATOM 1444 N N . ARG A 1 187 ? -10.232 -10.381 8.659 1.00 82.56 187 ARG A N 1
ATOM 1445 C CA . ARG A 1 187 ? -8.984 -11.052 9.039 1.00 82.56 187 ARG A CA 1
ATOM 1446 C C . ARG A 1 187 ? -7.828 -10.685 8.108 1.00 82.56 187 ARG A C 1
ATOM 1448 O O . ARG A 1 187 ? -6.695 -10.580 8.583 1.00 82.56 187 ARG A O 1
ATOM 1455 N N . ASN A 1 188 ? -8.094 -10.513 6.817 1.00 82.69 188 ASN A N 1
ATOM 1456 C CA . ASN A 1 188 ? -7.063 -10.272 5.816 1.00 82.69 188 ASN A CA 1
ATOM 1457 C C . ASN A 1 188 ? -6.663 -8.797 5.772 1.00 82.69 188 ASN A C 1
ATOM 1459 O O . ASN A 1 188 ? -5.481 -8.511 5.654 1.00 82.69 188 ASN A O 1
ATOM 1463 N N . THR A 1 189 ? -7.589 -7.857 5.956 1.00 83.12 189 THR A N 1
ATOM 1464 C CA . THR A 1 189 ? -7.260 -6.419 5.901 1.00 83.12 189 THR A CA 1
ATOM 1465 C C . THR A 1 189 ? -6.845 -5.822 7.246 1.00 83.12 189 THR A C 1
ATOM 1467 O O . THR A 1 189 ? -6.026 -4.901 7.284 1.00 83.12 189 THR A O 1
ATOM 1470 N N . TYR A 1 190 ? -7.380 -6.332 8.359 1.00 84.38 190 TYR A N 1
ATOM 1471 C CA . TYR A 1 190 ? -7.151 -5.791 9.702 1.00 84.38 190 TYR A CA 1
ATOM 1472 C C . TYR A 1 190 ? -6.134 -6.620 10.499 1.00 84.38 190 TYR A C 1
ATOM 1474 O O . TYR A 1 190 ? -5.190 -6.070 11.062 1.00 84.38 190 TYR A O 1
ATOM 1482 N N . GLY A 1 191 ? -6.316 -7.945 10.548 1.00 81.06 191 GLY A N 1
ATOM 1483 C CA . GLY A 1 191 ? -5.498 -8.842 11.373 1.00 81.06 191 GLY A CA 1
ATOM 1484 C C . GLY A 1 191 ? -4.125 -9.142 10.771 1.00 81.06 191 GLY A C 1
ATOM 1485 O O . GLY A 1 191 ? -3.095 -8.771 11.335 1.00 81.06 191 GLY A O 1
ATOM 1486 N N . ASN A 1 192 ? -4.115 -9.835 9.632 1.00 86.62 192 ASN A N 1
ATOM 1487 C CA . ASN A 1 192 ? -2.884 -10.183 8.921 1.00 86.62 192 ASN A CA 1
ATOM 1488 C C . ASN A 1 192 ? -2.313 -8.951 8.206 1.00 86.62 192 ASN A C 1
ATOM 1490 O O . ASN A 1 192 ? -1.138 -8.629 8.388 1.00 86.62 192 ASN A O 1
ATOM 1494 N N . GLY A 1 193 ? -3.180 -8.224 7.500 1.00 88.94 193 GLY A N 1
ATOM 1495 C CA . GLY A 1 193 ? -2.811 -7.146 6.595 1.00 88.94 193 GLY A CA 1
ATOM 1496 C C . GLY A 1 193 ? -2.653 -7.638 5.159 1.00 88.94 193 GLY A C 1
ATOM 1497 O O . GLY A 1 193 ? -2.653 -8.837 4.881 1.00 88.94 193 GLY A O 1
ATOM 1498 N N . ILE A 1 194 ? -2.529 -6.680 4.249 1.00 91.94 194 ILE A N 1
ATOM 1499 C CA . ILE A 1 194 ? -2.298 -6.913 2.829 1.00 91.94 194 ILE A CA 1
ATOM 1500 C C . ILE A 1 194 ? -0.808 -6.784 2.556 1.00 91.94 194 ILE A C 1
ATOM 1502 O O . ILE A 1 194 ? -0.206 -5.745 2.831 1.00 91.94 194 ILE A O 1
ATOM 1506 N N . ASP A 1 195 ? -0.240 -7.848 2.005 1.00 94.00 195 ASP A N 1
ATOM 1507 C CA . ASP A 1 195 ? 1.166 -7.921 1.634 1.00 94.00 195 ASP A CA 1
ATOM 1508 C C . ASP A 1 195 ? 1.398 -7.391 0.223 1.00 94.00 195 ASP A C 1
ATOM 1510 O O . ASP A 1 195 ? 0.671 -7.736 -0.705 1.00 94.00 195 ASP A O 1
ATOM 1514 N N . TYR A 1 196 ? 2.443 -6.595 0.050 1.00 95.56 196 TYR A N 1
ATOM 1515 C CA . TYR A 1 196 ? 2.999 -6.266 -1.252 1.00 95.56 196 TYR A CA 1
ATOM 1516 C C . TYR A 1 196 ? 4.280 -7.065 -1.454 1.00 95.56 196 TYR A C 1
ATOM 1518 O O . TYR A 1 196 ? 5.274 -6.818 -0.771 1.00 95.56 196 TYR A O 1
ATOM 1526 N N . THR A 1 197 ? 4.251 -8.015 -2.387 1.00 95.69 197 THR A N 1
ATOM 1527 C CA . THR A 1 197 ? 5.364 -8.944 -2.626 1.00 95.69 197 THR A CA 1
ATOM 1528 C C . THR A 1 197 ? 5.629 -9.078 -4.116 1.00 95.69 197 THR A C 1
ATOM 1530 O O . THR A 1 197 ? 4.704 -9.261 -4.907 1.00 95.69 197 THR A O 1
ATOM 1533 N N . LEU A 1 198 ? 6.900 -9.035 -4.511 1.00 96.25 198 LEU A N 1
ATOM 1534 C CA . LEU A 1 198 ? 7.299 -9.293 -5.888 1.00 96.25 198 LEU A CA 1
ATOM 1535 C C . LEU A 1 198 ? 7.449 -10.800 -6.141 1.00 96.25 198 LEU A C 1
ATOM 1537 O O . LEU A 1 198 ? 8.259 -11.471 -5.504 1.00 96.25 198 LEU A O 1
ATOM 1541 N N . VAL A 1 199 ? 6.696 -11.333 -7.104 1.00 95.25 199 VAL A N 1
ATOM 1542 C CA . VAL A 1 199 ? 6.760 -12.741 -7.516 1.00 95.25 199 VAL A CA 1
ATOM 1543 C C . VAL A 1 199 ? 6.946 -12.815 -9.026 1.00 95.25 199 VAL A C 1
ATOM 1545 O O . VAL A 1 199 ? 6.043 -12.482 -9.783 1.00 95.25 199 VAL A O 1
ATOM 1548 N N . SER A 1 200 ? 8.110 -13.290 -9.484 1.00 92.50 200 SER A N 1
ATOM 1549 C CA . SER A 1 200 ? 8.401 -13.497 -10.919 1.00 92.50 200 SER A CA 1
ATOM 1550 C C . SER A 1 200 ? 8.066 -12.277 -11.794 1.00 92.50 200 SER A C 1
ATOM 1552 O O . SER A 1 200 ? 7.301 -12.372 -12.751 1.00 92.50 200 SER A O 1
ATOM 1554 N N . ASN A 1 201 ? 8.611 -11.116 -11.434 1.00 94.12 201 ASN A N 1
ATOM 1555 C CA . ASN A 1 201 ? 8.361 -9.815 -12.064 1.00 94.12 201 ASN A CA 1
ATOM 1556 C C . ASN A 1 201 ? 6.910 -9.305 -12.011 1.00 94.12 201 ASN A C 1
ATOM 1558 O O . ASN A 1 201 ? 6.537 -8.395 -12.751 1.00 94.12 201 ASN A O 1
ATOM 1562 N N . THR A 1 202 ? 6.079 -9.882 -11.149 1.00 96.19 202 THR A N 1
ATOM 1563 C CA . THR A 1 202 ? 4.714 -9.420 -10.909 1.00 96.19 202 THR A CA 1
ATOM 1564 C C . THR A 1 202 ? 4.599 -8.984 -9.463 1.00 96.19 202 THR A C 1
ATOM 1566 O O . THR A 1 202 ? 4.791 -9.784 -8.546 1.00 96.19 202 THR A O 1
ATOM 1569 N N . LEU A 1 203 ? 4.323 -7.703 -9.248 1.00 96.75 203 LEU A N 1
ATOM 1570 C CA . LEU A 1 203 ? 4.017 -7.186 -7.928 1.00 96.75 203 LEU A CA 1
ATOM 1571 C C . LEU A 1 203 ? 2.605 -7.635 -7.565 1.00 96.75 203 LEU A C 1
ATOM 1573 O O . LEU A 1 203 ? 1.633 -7.324 -8.257 1.00 96.75 203 LEU A O 1
ATOM 1577 N N . MET A 1 204 ? 2.517 -8.396 -6.486 1.00 96.19 204 MET A N 1
ATOM 1578 C CA . MET A 1 204 ? 1.277 -8.899 -5.922 1.00 96.19 204 MET A CA 1
ATOM 1579 C C . MET A 1 204 ? 0.834 -7.978 -4.790 1.00 96.19 204 MET A C 1
ATOM 1581 O O . MET A 1 204 ? 1.665 -7.523 -4.006 1.00 96.19 204 MET A O 1
ATOM 1585 N N . ARG A 1 205 ? -0.475 -7.747 -4.689 1.00 93.31 205 ARG A N 1
ATOM 1586 C CA . ARG A 1 205 ? -1.149 -7.148 -3.534 1.00 93.31 205 ARG A CA 1
ATOM 1587 C C . ARG A 1 205 ? -2.033 -8.226 -2.909 1.00 93.31 205 ARG A C 1
ATOM 1589 O O . ARG A 1 205 ? -3.065 -8.602 -3.467 1.00 93.31 205 ARG A O 1
ATOM 1596 N N . GLY A 1 206 ? -1.606 -8.779 -1.781 1.00 91.12 206 GLY A N 1
ATOM 1597 C CA . GLY A 1 206 ? -2.141 -10.023 -1.239 1.00 91.12 206 GLY A CA 1
ATOM 1598 C C . GLY A 1 206 ? -2.037 -11.137 -2.284 1.00 91.12 206 GLY A C 1
ATOM 1599 O O . GLY A 1 206 ? -0.950 -11.477 -2.739 1.00 91.12 206 GLY A O 1
ATOM 1600 N N . ASN A 1 207 ? -3.185 -11.663 -2.715 1.00 89.31 207 ASN A N 1
ATOM 1601 C CA . ASN A 1 207 ? -3.265 -12.707 -3.745 1.00 89.31 207 ASN A CA 1
ATOM 1602 C C . ASN A 1 207 ? -3.654 -12.177 -5.136 1.00 89.31 207 ASN A C 1
ATOM 1604 O O . ASN A 1 207 ? -3.939 -12.969 -6.034 1.00 89.31 207 ASN A O 1
ATOM 1608 N N . GLN A 1 208 ? -3.716 -10.858 -5.318 1.00 91.88 208 GLN A N 1
ATOM 1609 C CA . GLN A 1 208 ? -4.104 -10.231 -6.578 1.00 91.88 208 GLN A CA 1
ATOM 1610 C C . GLN A 1 208 ? -2.883 -9.665 -7.297 1.00 91.88 208 GLN A 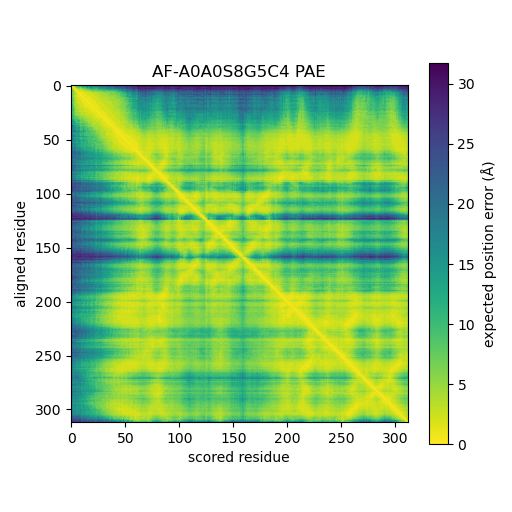C 1
ATOM 1612 O O . GLN A 1 208 ? -1.971 -9.130 -6.668 1.00 91.88 208 GLN A O 1
ATOM 1617 N N . VAL A 1 209 ? -2.884 -9.760 -8.625 1.00 94.56 209 VAL A N 1
ATOM 1618 C CA . VAL A 1 209 ? -1.899 -9.068 -9.459 1.00 94.56 209 VAL A CA 1
ATOM 1619 C C . VAL A 1 209 ? -2.144 -7.570 -9.334 1.00 94.56 209 VAL A C 1
ATOM 1621 O O . VAL A 1 209 ? -3.241 -7.096 -9.625 1.00 94.56 209 VAL A O 1
ATOM 1624 N N . PHE A 1 210 ? -1.129 -6.839 -8.884 1.00 95.00 210 PHE A N 1
ATOM 1625 C CA . PHE A 1 210 ? -1.185 -5.389 -8.747 1.00 95.00 210 PHE A CA 1
ATOM 1626 C C . PHE A 1 210 ? -0.519 -4.692 -9.930 1.00 95.00 210 PHE A C 1
ATOM 1628 O O . PHE A 1 210 ? -1.087 -3.763 -10.500 1.00 95.00 210 PHE A O 1
ATOM 1635 N N . LEU A 1 211 ? 0.678 -5.149 -10.306 1.00 95.38 211 LEU A N 1
ATOM 1636 C CA . LEU A 1 211 ? 1.438 -4.585 -11.416 1.00 95.38 211 LEU A CA 1
ATOM 1637 C C . LEU A 1 211 ? 2.353 -5.642 -12.036 1.00 95.38 211 LEU A C 1
ATOM 1639 O O . LEU A 1 211 ? 3.094 -6.321 -11.329 1.00 95.38 211 LEU A O 1
ATOM 1643 N N . GLU A 1 212 ? 2.320 -5.766 -13.357 1.00 94.50 212 GLU A N 1
ATOM 1644 C CA . GLU A 1 212 ? 3.205 -6.660 -14.107 1.00 94.50 212 GLU A CA 1
ATOM 1645 C C . GLU A 1 212 ? 4.494 -5.947 -14.533 1.00 94.50 212 GLU A C 1
ATOM 1647 O O . GLU A 1 212 ? 4.581 -4.719 -14.540 1.00 94.50 212 GLU A O 1
ATOM 1652 N N . ASN A 1 213 ? 5.497 -6.731 -14.933 1.00 94.94 213 ASN A N 1
ATOM 1653 C CA . ASN A 1 213 ? 6.796 -6.252 -15.410 1.00 94.94 213 ASN A CA 1
ATOM 1654 C C . ASN A 1 213 ? 7.555 -5.390 -14.389 1.00 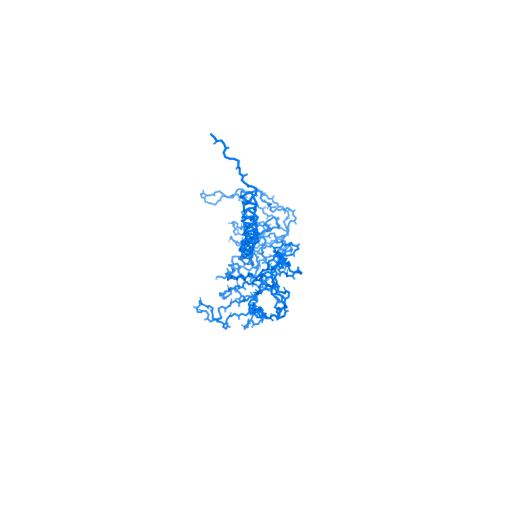94.94 213 ASN A C 1
ATOM 1656 O O . ASN A 1 213 ? 8.295 -4.484 -14.768 1.00 94.94 213 ASN A O 1
ATOM 1660 N N . VAL A 1 214 ? 7.393 -5.671 -13.100 1.00 95.88 214 VAL A N 1
ATOM 1661 C CA . VAL A 1 214 ? 8.157 -5.021 -12.031 1.00 95.88 214 VAL A CA 1
ATOM 1662 C C . VAL A 1 214 ? 9.472 -5.769 -11.855 1.00 95.88 214 VAL A C 1
ATOM 1664 O O . VAL A 1 214 ? 9.471 -6.966 -11.614 1.00 95.88 214 VAL A O 1
ATOM 1667 N N . GLU A 1 215 ? 10.601 -5.089 -12.004 1.00 94.94 215 GLU A N 1
ATOM 1668 C CA . GLU A 1 215 ? 11.926 -5.679 -11.780 1.00 94.94 215 GLU A CA 1
ATOM 1669 C C . GLU A 1 215 ? 12.281 -5.705 -10.295 1.00 94.94 215 GLU A C 1
ATOM 1671 O O . GLU A 1 215 ? 12.839 -6.683 -9.808 1.00 94.94 215 GLU A O 1
ATOM 1676 N N . ASP A 1 216 ? 11.957 -4.624 -9.587 1.00 95.75 216 ASP A N 1
ATOM 1677 C CA . ASP A 1 216 ? 12.333 -4.422 -8.193 1.00 95.75 216 ASP A CA 1
ATOM 1678 C C . ASP A 1 216 ? 11.384 -3.425 -7.512 1.00 95.75 216 ASP A C 1
ATOM 1680 O O . ASP A 1 216 ? 10.825 -2.549 -8.181 1.00 95.75 216 ASP A O 1
ATOM 1684 N N . ILE A 1 217 ? 11.217 -3.549 -6.196 1.00 96.19 217 ILE A N 1
ATOM 1685 C CA . ILE A 1 217 ? 10.475 -2.626 -5.330 1.00 96.19 217 ILE A CA 1
ATOM 1686 C C . ILE A 1 217 ? 11.188 -2.518 -3.982 1.00 96.19 217 ILE A C 1
ATOM 1688 O O . ILE A 1 217 ? 11.612 -3.525 -3.431 1.00 96.19 217 ILE A O 1
ATOM 1692 N N . GLN A 1 218 ? 11.320 -1.299 -3.468 1.00 96.12 218 GLN A N 1
ATOM 1693 C CA . GLN A 1 218 ? 12.059 -0.978 -2.249 1.00 96.12 218 GLN A CA 1
ATOM 1694 C C . GLN A 1 218 ? 11.278 0.041 -1.416 1.00 96.12 218 GLN A C 1
ATOM 1696 O O . GLN A 1 218 ? 10.547 0.886 -1.966 1.00 96.12 218 GLN A O 1
ATOM 1701 N N . PHE A 1 219 ? 11.430 -0.030 -0.093 1.00 95.62 219 PHE A N 1
ATOM 1702 C CA . PHE A 1 219 ? 10.773 0.882 0.838 1.00 95.62 219 PHE A CA 1
ATOM 1703 C C . PHE A 1 219 ? 11.768 1.517 1.808 1.00 95.62 219 PHE A C 1
ATOM 1705 O O . PHE A 1 219 ? 12.538 0.837 2.472 1.00 95.62 219 PHE A O 1
ATOM 1712 N N . ALA A 1 220 ? 11.665 2.834 1.973 1.00 95.12 220 ALA A N 1
ATOM 1713 C CA . ALA A 1 220 ? 12.379 3.564 3.013 1.00 95.12 220 ALA A CA 1
ATOM 1714 C C . ALA A 1 220 ? 11.400 4.311 3.928 1.00 95.12 220 ALA A C 1
ATO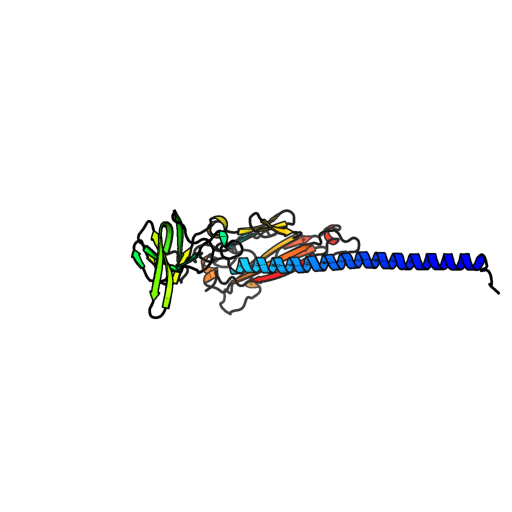M 1716 O O . ALA A 1 220 ? 10.386 4.859 3.489 1.00 95.12 220 ALA A O 1
ATOM 1717 N N . TYR A 1 221 ? 11.721 4.358 5.212 1.00 94.25 221 TYR A N 1
ATOM 1718 C CA . TYR A 1 221 ? 10.914 4.903 6.295 1.00 94.25 221 TYR A CA 1
ATOM 1719 C C . TYR A 1 221 ? 11.604 6.146 6.845 1.00 94.25 221 TYR A C 1
ATOM 1721 O O . TYR A 1 221 ? 12.679 6.051 7.429 1.00 94.25 221 TYR A O 1
ATOM 1729 N N . GLY A 1 222 ? 10.993 7.306 6.630 1.00 94.19 222 GLY A N 1
ATOM 1730 C CA . GLY A 1 222 ? 11.403 8.574 7.217 1.00 94.19 222 GLY A CA 1
ATOM 1731 C C . GLY A 1 222 ? 10.728 8.764 8.571 1.00 94.19 222 GLY A C 1
ATOM 1732 O O . GLY A 1 222 ? 9.497 8.702 8.635 1.00 94.19 222 GLY A O 1
ATOM 1733 N N . VAL A 1 223 ? 11.500 9.000 9.633 1.00 92.75 223 VAL A N 1
ATOM 1734 C CA . VAL A 1 223 ? 10.976 9.345 10.967 1.00 92.75 223 VAL A CA 1
ATOM 1735 C C . VAL A 1 223 ? 11.684 10.591 11.481 1.00 92.75 223 VAL A C 1
ATOM 1737 O O . VAL A 1 223 ? 12.904 10.608 11.582 1.00 92.75 223 VAL A O 1
ATOM 1740 N N . ASP A 1 224 ? 10.911 11.621 11.812 1.00 92.19 224 ASP A N 1
ATOM 1741 C CA . ASP A 1 224 ? 11.408 12.898 12.325 1.00 92.19 224 ASP A CA 1
ATOM 1742 C C . ASP A 1 224 ? 11.769 12.721 13.806 1.00 92.19 224 ASP A C 1
ATOM 1744 O O . ASP A 1 224 ? 10.944 12.918 14.694 1.00 92.19 224 ASP A O 1
ATOM 1748 N N . LEU A 1 225 ? 12.978 12.218 14.065 1.00 90.31 225 LEU A N 1
ATOM 1749 C CA . LEU A 1 225 ? 13.430 11.841 15.410 1.00 90.31 225 LEU A CA 1
ATOM 1750 C C . LEU A 1 225 ? 13.825 13.051 16.264 1.00 90.31 225 LEU A C 1
ATOM 1752 O O . LEU A 1 225 ? 13.987 12.918 17.479 1.00 90.31 225 LEU A O 1
ATOM 1756 N N . ASN A 1 226 ? 14.050 14.201 15.633 1.00 90.44 226 ASN A N 1
ATOM 1757 C CA . ASN A 1 226 ? 14.483 15.430 16.289 1.00 90.44 226 ASN A CA 1
ATOM 1758 C C . ASN A 1 226 ? 13.355 16.483 16.398 1.00 90.44 226 ASN A C 1
ATOM 1760 O O . ASN A 1 226 ? 13.568 17.529 17.018 1.00 90.44 226 ASN A O 1
ATOM 1764 N N . ASP A 1 227 ? 12.177 16.177 15.841 1.00 88.62 227 ASP A N 1
ATOM 1765 C CA . ASP A 1 227 ? 10.967 16.999 15.788 1.00 88.62 227 ASP A CA 1
ATOM 1766 C C . ASP A 1 227 ? 11.185 18.387 15.142 1.00 88.62 227 ASP A C 1
ATOM 1768 O O . ASP A 1 227 ? 10.553 19.381 15.528 1.00 88.62 227 ASP A O 1
ATOM 1772 N N . ASP A 1 228 ? 12.080 18.484 14.150 1.00 90.88 228 ASP A N 1
ATOM 1773 C CA . ASP A 1 228 ? 12.365 19.722 13.408 1.00 90.88 228 ASP A CA 1
ATOM 1774 C C . ASP A 1 228 ? 11.386 19.979 12.244 1.00 90.88 228 ASP A C 1
ATOM 1776 O O . ASP A 1 228 ? 11.370 21.069 11.654 1.00 90.88 228 ASP A O 1
ATOM 1780 N N . GLY A 1 229 ? 10.504 19.016 11.961 1.00 85.25 229 GLY A N 1
ATOM 1781 C CA . GLY A 1 229 ? 9.476 19.087 10.928 1.00 85.25 229 GLY A CA 1
ATOM 1782 C C . GLY A 1 229 ? 9.974 18.734 9.527 1.00 85.25 229 GLY A C 1
ATOM 1783 O O . GLY A 1 229 ? 9.209 18.872 8.562 1.00 85.25 229 GLY A O 1
ATOM 1784 N N . THR A 1 230 ? 11.224 18.297 9.390 1.00 87.12 230 THR A N 1
ATOM 1785 C CA . THR A 1 230 ? 11.847 17.875 8.137 1.00 87.12 230 THR A CA 1
ATOM 1786 C C . THR A 1 230 ? 12.505 16.507 8.296 1.00 87.12 230 THR A C 1
ATOM 1788 O O . THR A 1 230 ? 12.779 16.070 9.399 1.00 87.12 230 THR A O 1
ATOM 1791 N N . PHE A 1 231 ? 12.726 15.801 7.183 1.00 89.06 231 PHE A N 1
ATOM 1792 C CA . PHE A 1 231 ? 13.522 14.573 7.208 1.00 89.06 231 PHE A CA 1
ATOM 1793 C C . PHE A 1 231 ? 14.889 14.833 6.606 1.00 89.06 231 PHE A C 1
ATOM 1795 O O . PHE A 1 231 ? 14.993 15.250 5.446 1.00 89.06 231 PHE A O 1
ATOM 1802 N N . GLN A 1 232 ? 15.922 14.518 7.366 1.00 89.50 232 GLN A N 1
ATOM 1803 C CA . GLN A 1 232 ? 17.306 14.514 6.924 1.00 89.50 232 GLN A CA 1
ATOM 1804 C C . GLN A 1 232 ? 17.682 13.128 6.385 1.00 89.50 232 GLN A C 1
ATOM 1806 O O . GLN A 1 232 ? 17.022 12.134 6.673 1.00 89.50 232 GLN A O 1
ATOM 1811 N N . ASP A 1 233 ? 18.765 13.024 5.612 1.00 86.25 233 ASP A N 1
ATOM 1812 C CA . ASP A 1 233 ? 19.189 11.739 5.026 1.00 86.25 233 ASP A CA 1
ATOM 1813 C C . ASP A 1 233 ? 19.449 10.655 6.091 1.00 86.25 233 ASP A C 1
ATOM 1815 O O . ASP A 1 233 ? 19.201 9.479 5.847 1.00 86.25 233 ASP A O 1
ATOM 1819 N N . ALA A 1 234 ? 19.892 11.048 7.291 1.00 88.56 234 ALA A N 1
ATOM 1820 C CA . ALA A 1 234 ? 20.125 10.142 8.420 1.00 88.56 234 ALA A CA 1
ATOM 1821 C C . ALA A 1 234 ? 18.836 9.653 9.115 1.00 88.56 234 ALA A C 1
ATOM 1823 O O . ALA A 1 234 ? 18.906 8.799 9.995 1.00 88.56 234 ALA A O 1
ATOM 1824 N N . GLU A 1 235 ? 17.682 10.204 8.743 1.00 92.75 235 GLU A N 1
ATOM 1825 C CA . GLU A 1 235 ? 16.363 9.884 9.300 1.00 92.75 235 GLU A CA 1
ATOM 1826 C C . GLU A 1 235 ? 15.542 8.981 8.368 1.00 92.75 235 GLU A C 1
ATOM 1828 O O . GLU A 1 235 ? 14.379 8.694 8.653 1.00 92.75 235 GLU A O 1
ATOM 1833 N N . TRP A 1 236 ? 16.152 8.517 7.270 1.00 94.38 236 TRP A N 1
ATOM 1834 C CA . TRP A 1 236 ? 15.606 7.496 6.381 1.00 94.38 236 TRP A CA 1
ATOM 1835 C C . TRP A 1 236 ? 16.225 6.133 6.677 1.00 94.38 236 TRP A C 1
ATOM 1837 O O . TRP A 1 236 ? 17.443 5.965 6.680 1.00 94.38 236 TRP A O 1
ATOM 1847 N N . PHE A 1 237 ? 15.362 5.147 6.884 1.00 93.81 237 PHE A N 1
ATOM 1848 C CA . PHE A 1 237 ? 15.730 3.786 7.256 1.00 93.81 237 PHE A CA 1
ATOM 1849 C C . PHE A 1 237 ? 15.085 2.799 6.287 1.00 93.81 237 PHE A C 1
ATOM 1851 O O . PHE A 1 237 ? 13.902 2.933 6.005 1.00 93.81 237 PHE A O 1
ATOM 1858 N N . ASN A 1 238 ? 15.794 1.776 5.815 1.00 93.12 238 ASN A N 1
ATOM 1859 C CA . ASN A 1 238 ? 15.200 0.778 4.901 1.00 93.12 238 ASN A CA 1
ATOM 1860 C C . ASN A 1 238 ? 14.490 -0.356 5.653 1.00 93.12 238 ASN A C 1
ATOM 1862 O O . ASN A 1 238 ? 13.756 -1.153 5.086 1.00 93.12 238 ASN A O 1
ATOM 1866 N N . GLU A 1 239 ? 14.666 -0.418 6.972 1.00 91.31 239 GLU A N 1
ATOM 1867 C CA . GLU A 1 239 ? 13.974 -1.376 7.825 1.00 91.31 239 GLU A CA 1
ATOM 1868 C C . GLU A 1 239 ? 13.407 -0.670 9.055 1.00 91.31 239 GLU A C 1
ATOM 1870 O O . GLU A 1 239 ? 14.126 0.051 9.749 1.00 91.31 239 GLU A O 1
ATOM 1875 N N . LEU A 1 240 ? 12.133 -0.913 9.373 1.00 90.19 240 LEU A N 1
ATOM 1876 C CA . LEU A 1 240 ? 11.480 -0.310 10.540 1.00 90.19 240 LEU A CA 1
ATOM 1877 C C . LEU A 1 240 ? 12.210 -0.649 11.851 1.00 90.19 240 LEU A C 1
ATOM 1879 O O . LEU A 1 240 ? 12.368 0.207 12.716 1.00 90.19 240 LEU A O 1
ATOM 1883 N N . SER A 1 241 ? 12.709 -1.880 11.979 1.00 89.62 241 SER A N 1
ATOM 1884 C CA . SER A 1 241 ? 13.428 -2.349 13.171 1.00 89.62 241 SER A CA 1
ATOM 1885 C C . SER A 1 241 ? 14.761 -1.622 13.405 1.00 89.62 241 SER A C 1
ATOM 1887 O O . SER A 1 241 ? 15.260 -1.611 14.531 1.00 89.62 241 SER A O 1
ATOM 1889 N N . SER A 1 242 ? 15.321 -0.992 12.366 1.00 90.50 242 SER A N 1
ATOM 1890 C CA . SER A 1 242 ? 16.588 -0.259 12.440 1.00 90.50 242 SER A CA 1
ATOM 1891 C C . SER A 1 242 ? 16.443 1.168 12.980 1.00 90.50 242 SER A C 1
ATOM 1893 O O . SER A 1 242 ? 17.448 1.800 13.314 1.00 90.50 242 SER A O 1
ATOM 1895 N N . ILE A 1 243 ? 15.208 1.667 13.112 1.00 91.38 243 ILE A N 1
ATOM 1896 C CA . ILE A 1 243 ? 14.934 3.006 13.641 1.00 91.38 243 ILE A CA 1
ATOM 1897 C C . ILE A 1 243 ? 15.337 3.056 15.133 1.00 91.38 243 ILE A C 1
ATOM 1899 O O . ILE A 1 243 ? 14.910 2.202 15.921 1.00 91.38 243 ILE A O 1
ATOM 1903 N N . PRO A 1 244 ? 16.141 4.043 15.576 1.00 91.00 244 PRO A N 1
ATOM 1904 C CA . PRO A 1 244 ? 16.583 4.154 16.965 1.00 91.00 244 PRO A CA 1
ATOM 1905 C C . PRO A 1 244 ? 15.424 4.218 17.966 1.00 91.00 244 PRO A C 1
ATOM 1907 O O . PRO A 1 244 ? 14.702 5.202 18.027 1.00 91.00 244 PRO A O 1
ATOM 1910 N N . GLY A 1 245 ? 15.264 3.187 18.800 1.00 87.62 245 GLY A N 1
ATOM 1911 C CA . GLY A 1 245 ? 14.166 3.133 19.775 1.00 87.62 245 GLY A CA 1
ATOM 1912 C C . GLY A 1 245 ? 12.817 2.734 19.172 1.00 87.62 245 GLY A C 1
ATOM 1913 O O . GLY A 1 245 ? 11.779 3.029 19.766 1.00 87.62 245 GLY A O 1
ATOM 1914 N N . TYR A 1 246 ? 12.827 2.061 18.015 1.00 89.50 246 TYR A N 1
ATOM 1915 C CA . TYR A 1 246 ? 11.622 1.617 17.328 1.00 89.50 246 TYR A CA 1
ATOM 1916 C C . TYR A 1 246 ? 10.627 0.915 18.261 1.00 89.50 246 TYR A C 1
ATOM 1918 O O . TYR A 1 246 ? 10.932 -0.065 18.946 1.00 89.50 246 TYR A O 1
ATOM 1926 N N . SER A 1 247 ? 9.391 1.400 18.224 1.00 88.12 247 SER A N 1
ATOM 1927 C CA . SER A 1 247 ? 8.217 0.708 18.738 1.00 88.12 247 SER A CA 1
ATOM 1928 C C . SER A 1 247 ? 7.038 0.994 17.807 1.00 88.12 247 SER A C 1
ATOM 1930 O O . SER A 1 247 ? 7.018 2.053 17.180 1.00 88.12 247 SER A O 1
ATOM 1932 N N . PRO A 1 248 ? 6.009 0.129 17.730 1.00 83.50 248 PRO A N 1
ATOM 1933 C CA . PRO A 1 248 ? 4.823 0.412 16.916 1.00 83.50 248 PRO A CA 1
ATOM 1934 C C . PRO A 1 248 ? 4.168 1.765 17.228 1.00 83.50 248 PRO A C 1
ATOM 1936 O O . PRO A 1 248 ? 3.619 2.412 16.342 1.00 83.50 248 PRO A O 1
ATOM 1939 N N . ARG A 1 249 ? 4.272 2.210 18.486 1.00 84.69 249 ARG A N 1
ATOM 1940 C CA . ARG A 1 249 ? 3.740 3.488 18.959 1.00 84.69 249 ARG A CA 1
ATOM 1941 C C . ARG A 1 249 ? 4.516 4.692 18.418 1.00 84.69 249 ARG A C 1
ATOM 1943 O O . ARG A 1 249 ? 3.901 5.726 18.201 1.00 84.69 249 ARG A O 1
ATOM 1950 N N . MET A 1 250 ? 5.814 4.545 18.157 1.00 86.31 250 MET A N 1
ATOM 1951 C CA . MET A 1 250 ? 6.678 5.620 17.656 1.00 86.31 250 MET A CA 1
ATOM 1952 C C . MET A 1 250 ? 6.133 6.249 16.372 1.00 86.31 250 MET A C 1
ATOM 1954 O O . MET A 1 250 ? 6.204 7.463 16.210 1.00 86.31 250 MET A O 1
ATOM 1958 N N . LEU A 1 251 ? 5.547 5.436 15.485 1.00 85.69 251 LEU A N 1
ATOM 1959 C CA . LEU A 1 251 ? 4.992 5.927 14.223 1.00 85.69 251 LEU A CA 1
ATOM 1960 C C . LEU A 1 251 ? 3.867 6.955 14.435 1.00 85.69 251 LEU A C 1
ATOM 1962 O O . LEU A 1 251 ? 3.692 7.818 13.580 1.00 85.69 251 LEU A O 1
ATOM 1966 N N . TYR A 1 252 ? 3.173 6.873 15.581 1.00 85.44 252 TYR A N 1
ATOM 1967 C CA . TYR A 1 252 ? 2.110 7.788 16.006 1.00 85.44 252 TYR A CA 1
ATOM 1968 C C . TYR A 1 252 ? 2.620 9.004 16.780 1.00 85.44 252 TYR A C 1
ATOM 1970 O O . TYR A 1 252 ? 1.884 9.974 16.923 1.00 85.44 252 TYR A O 1
ATOM 1978 N N . GLU A 1 253 ? 3.832 8.941 17.331 1.00 86.50 253 GLU A N 1
ATOM 1979 C CA . GLU A 1 253 ? 4.405 10.008 18.162 1.00 86.50 253 GLU A CA 1
ATOM 1980 C C . GLU A 1 253 ? 5.249 10.988 17.352 1.00 86.50 253 GLU A C 1
ATOM 1982 O O . GLU A 1 253 ? 5.315 12.162 17.703 1.00 86.50 253 GLU A O 1
ATOM 1987 N N . HIS A 1 254 ? 5.844 10.515 16.258 1.00 88.19 254 HIS A N 1
ATOM 1988 C CA . HIS A 1 254 ? 6.660 11.321 15.363 1.00 88.19 254 HIS A CA 1
ATOM 1989 C C . HIS A 1 254 ? 6.005 11.458 13.996 1.00 88.19 254 HIS A C 1
ATOM 1991 O O . HIS A 1 254 ? 5.201 10.625 13.566 1.00 88.19 254 HIS A O 1
ATOM 1997 N N . ARG A 1 255 ? 6.405 12.493 13.257 1.00 90.44 255 ARG A N 1
ATOM 1998 C CA . ARG A 1 255 ? 6.060 12.586 11.841 1.00 90.44 255 ARG A CA 1
ATOM 1999 C C . ARG A 1 255 ? 6.744 11.456 11.095 1.00 90.44 255 ARG A C 1
ATOM 2001 O O . ARG A 1 255 ? 7.959 11.290 11.182 1.00 90.44 255 ARG A O 1
ATOM 2008 N N . THR A 1 256 ? 5.956 10.695 10.343 1.00 91.25 256 THR A N 1
ATOM 2009 C CA . THR A 1 256 ? 6.456 9.548 9.591 1.00 91.25 256 THR A CA 1
ATOM 2010 C C . THR A 1 256 ? 6.070 9.619 8.128 1.00 91.25 256 THR A C 1
ATOM 2012 O O . THR A 1 256 ? 4.974 10.049 7.757 1.00 91.25 256 THR A O 1
ATOM 2015 N N . ALA A 1 257 ? 6.992 9.191 7.275 1.00 93.62 257 ALA A N 1
ATOM 2016 C CA . ALA A 1 257 ? 6.750 9.042 5.856 1.00 93.62 257 ALA A CA 1
ATOM 2017 C C . ALA A 1 257 ? 7.345 7.749 5.328 1.00 93.62 257 ALA A C 1
ATOM 2019 O O . ALA A 1 257 ? 8.307 7.205 5.860 1.00 93.62 257 ALA A O 1
ATOM 2020 N N . ILE A 1 258 ? 6.761 7.270 4.242 1.00 94.44 258 ILE A N 1
ATOM 2021 C CA . ILE A 1 258 ? 7.181 6.055 3.565 1.00 94.44 258 ILE A CA 1
ATOM 2022 C C . ILE A 1 258 ? 7.486 6.433 2.134 1.00 94.44 258 ILE A C 1
ATOM 2024 O O . ILE A 1 258 ? 6.620 6.932 1.410 1.00 94.44 258 ILE A O 1
ATOM 2028 N N . ARG A 1 259 ? 8.728 6.215 1.733 1.00 95.12 259 ARG A N 1
ATOM 2029 C CA . ARG A 1 259 ? 9.156 6.309 0.353 1.00 95.12 259 ARG A CA 1
ATOM 2030 C C . ARG A 1 259 ? 9.041 4.926 -0.254 1.00 95.12 259 ARG A C 1
ATOM 2032 O O . ARG A 1 259 ? 9.711 4.002 0.180 1.00 95.12 259 ARG A O 1
ATOM 2039 N N . SER A 1 260 ? 8.160 4.794 -1.229 1.00 95.50 260 SER A N 1
ATOM 2040 C CA . SER A 1 260 ? 8.030 3.591 -2.041 1.00 95.50 260 SER A CA 1
ATOM 2041 C C . SER A 1 260 ? 8.671 3.861 -3.391 1.00 95.50 260 SER A C 1
ATOM 2043 O O . SER A 1 260 ? 8.306 4.854 -4.037 1.00 95.50 260 SER A O 1
ATOM 2045 N N . ALA A 1 261 ? 9.578 2.997 -3.825 1.00 95.69 261 ALA A N 1
ATOM 2046 C CA . ALA A 1 261 ? 10.228 3.091 -5.122 1.00 95.69 261 ALA A CA 1
ATOM 2047 C C . ALA A 1 261 ? 10.176 1.736 -5.831 1.00 95.69 261 ALA A C 1
ATOM 2049 O O . ALA A 1 261 ? 10.340 0.705 -5.194 1.00 95.69 261 ALA A O 1
ATOM 2050 N N . PHE A 1 262 ? 9.929 1.720 -7.138 1.00 96.00 262 PHE A N 1
ATOM 2051 C CA . PHE A 1 262 ? 9.970 0.494 -7.931 1.00 96.00 262 PHE A CA 1
ATOM 2052 C C . PHE A 1 262 ? 10.452 0.758 -9.357 1.00 96.00 262 PHE A C 1
ATOM 2054 O O . PHE A 1 262 ? 10.385 1.884 -9.870 1.00 96.00 262 PHE A O 1
ATOM 2061 N N . VAL A 1 263 ? 10.939 -0.302 -10.000 1.00 95.38 263 VAL A N 1
ATOM 2062 C CA . VAL A 1 263 ? 11.396 -0.290 -11.392 1.00 95.38 263 VAL A CA 1
ATOM 2063 C C . VAL A 1 263 ? 10.472 -1.153 -12.233 1.00 95.38 263 VAL A C 1
ATOM 2065 O O . VAL A 1 263 ? 10.250 -2.317 -11.920 1.00 95.38 263 VAL A O 1
ATOM 2068 N N . MET A 1 264 ? 9.961 -0.594 -13.327 1.00 95.19 264 MET A N 1
ATOM 2069 C CA . MET A 1 264 ? 9.236 -1.350 -14.348 1.00 95.19 264 MET A CA 1
ATOM 2070 C C . MET A 1 264 ? 10.083 -1.577 -15.593 1.00 95.19 264 MET A C 1
ATOM 2072 O O . MET A 1 264 ? 10.837 -0.694 -16.010 1.00 95.19 264 MET A O 1
ATOM 2076 N N . LEU A 1 265 ? 9.888 -2.727 -16.227 1.00 93.75 265 LEU A N 1
ATOM 2077 C CA . LEU A 1 265 ? 10.503 -3.129 -17.485 1.00 93.75 265 LEU A CA 1
ATOM 2078 C C . LEU A 1 265 ? 9.524 -3.007 -18.642 1.00 93.75 265 LEU A C 1
ATOM 2080 O O . LEU A 1 265 ? 8.321 -3.191 -18.485 1.00 93.75 265 LEU A O 1
ATOM 2084 N N . SER A 1 266 ? 10.055 -2.770 -19.838 1.00 91.75 266 SER A N 1
ATOM 2085 C CA . SER A 1 266 ? 9.297 -2.999 -21.063 1.00 91.75 266 SER A CA 1
ATOM 2086 C C . SER A 1 266 ? 8.865 -4.459 -21.184 1.00 91.75 266 SER A C 1
ATOM 2088 O O . SER A 1 266 ? 9.644 -5.358 -20.890 1.00 91.75 266 SER A O 1
ATOM 2090 N N . GLU A 1 267 ? 7.657 -4.704 -21.698 1.00 87.00 267 GLU A N 1
ATOM 2091 C CA . GLU A 1 267 ? 7.103 -6.062 -21.867 1.00 87.00 267 GLU A CA 1
ATOM 2092 C C . GLU A 1 267 ? 8.019 -6.994 -22.679 1.00 87.00 267 GLU A C 1
ATOM 2094 O O . GLU A 1 267 ? 8.025 -8.212 -22.512 1.00 87.00 267 GLU A O 1
ATOM 2099 N N . ARG A 1 268 ? 8.819 -6.419 -23.582 1.00 87.50 268 ARG A N 1
ATOM 2100 C CA . ARG A 1 268 ? 9.766 -7.148 -24.424 1.00 87.50 268 ARG A CA 1
ATOM 2101 C C . ARG A 1 268 ? 11.123 -6.467 -24.487 1.00 87.50 268 ARG A C 1
ATOM 2103 O O . ARG A 1 268 ? 11.260 -5.263 -24.261 1.00 87.50 268 ARG A O 1
ATOM 2110 N N . MET A 1 269 ? 12.117 -7.257 -24.881 1.00 88.19 269 MET A N 1
ATOM 2111 C CA . MET A 1 269 ? 13.440 -6.762 -25.244 1.00 88.19 269 MET A CA 1
ATOM 2112 C C . MET A 1 269 ? 13.349 -5.866 -26.483 1.00 88.19 269 MET A C 1
ATOM 2114 O O . MET A 1 269 ? 12.774 -6.238 -27.513 1.00 88.19 269 MET A O 1
ATOM 2118 N N . LEU A 1 270 ? 13.982 -4.703 -26.412 1.00 86.19 270 LEU A N 1
ATOM 2119 C CA . LEU A 1 270 ? 14.100 -3.764 -27.515 1.00 86.19 270 LEU A CA 1
ATOM 2120 C C . LEU A 1 270 ? 15.456 -3.976 -28.199 1.00 86.19 270 LEU A C 1
ATOM 2122 O O . LEU A 1 270 ? 16.511 -3.684 -27.640 1.00 86.19 270 LEU A O 1
ATOM 2126 N N . ARG A 1 271 ? 15.431 -4.490 -29.433 1.00 78.19 271 ARG A N 1
ATOM 2127 C CA . ARG A 1 271 ? 16.637 -4.890 -30.185 1.00 78.19 271 ARG A CA 1
ATOM 2128 C C . ARG A 1 271 ? 17.684 -3.778 -30.311 1.00 78.19 271 ARG A C 1
ATOM 2130 O O . ARG A 1 271 ? 18.874 -4.046 -30.174 1.00 78.19 271 ARG A O 1
ATOM 2137 N N . ASP A 1 272 ? 17.225 -2.552 -30.542 1.00 83.81 272 ASP A N 1
ATOM 2138 C CA . ASP A 1 272 ? 18.079 -1.379 -30.769 1.00 83.81 272 ASP A CA 1
ATOM 2139 C C . ASP A 1 272 ? 18.244 -0.514 -29.509 1.00 83.81 272 ASP A C 1
ATOM 2141 O O . ASP A 1 272 ? 18.701 0.627 -29.581 1.00 83.81 272 ASP A O 1
ATOM 2145 N N . TYR A 1 273 ? 17.856 -1.041 -28.346 1.00 86.56 273 TYR A N 1
ATOM 2146 C CA . TYR A 1 273 ? 18.041 -0.385 -27.061 1.00 86.56 273 TYR A CA 1
ATOM 2147 C C . TYR A 1 273 ? 19.233 -0.989 -26.323 1.00 86.56 273 TYR A C 1
ATOM 2149 O O . TYR A 1 273 ? 19.503 -2.191 -26.390 1.00 86.56 273 TYR A O 1
ATOM 2157 N N . ASN A 1 274 ? 19.958 -0.138 -25.608 1.00 90.50 274 ASN A N 1
ATOM 2158 C CA . ASN A 1 274 ? 20.940 -0.574 -24.635 1.00 90.50 274 ASN A CA 1
ATOM 2159 C C . ASN A 1 274 ? 20.847 0.342 -23.421 1.00 90.50 274 ASN A C 1
ATOM 2161 O O . ASN A 1 274 ? 21.031 1.554 -23.552 1.00 90.50 274 ASN A O 1
ATOM 2165 N N . TYR A 1 275 ? 20.559 -0.232 -22.259 1.00 91.69 275 TYR A N 1
ATOM 2166 C CA . TYR A 1 275 ? 20.598 0.497 -21.004 1.00 91.69 275 TYR A CA 1
ATOM 2167 C C . TYR A 1 275 ? 22.040 0.980 -20.757 1.00 91.69 275 TYR A C 1
ATOM 2169 O O . TYR A 1 275 ? 22.983 0.211 -20.970 1.00 91.69 275 TYR A O 1
ATOM 2177 N N . PRO A 1 276 ? 22.239 2.257 -20.384 1.00 91.94 276 PRO A N 1
ATOM 2178 C CA . PRO A 1 276 ? 23.566 2.868 -20.379 1.00 91.94 276 PRO A CA 1
ATOM 2179 C C . PRO A 1 276 ? 24.475 2.389 -19.242 1.00 91.94 276 PRO A C 1
ATOM 2181 O O . PRO A 1 276 ? 25.688 2.529 -19.366 1.00 91.94 276 PRO A O 1
ATOM 2184 N N . ALA A 1 277 ? 23.920 1.847 -18.155 1.00 93.00 277 ALA A N 1
ATOM 2185 C CA . ALA A 1 277 ? 24.689 1.380 -17.004 1.00 93.00 277 ALA A CA 1
ATOM 2186 C C . ALA A 1 277 ? 24.761 -0.155 -16.941 1.00 93.00 277 ALA A C 1
ATOM 2188 O O . ALA A 1 277 ? 23.916 -0.855 -17.500 1.00 93.00 277 ALA A O 1
ATOM 2189 N N . ASP A 1 278 ? 25.770 -0.661 -16.234 1.00 93.31 278 ASP A N 1
ATOM 2190 C CA . ASP A 1 278 ? 25.981 -2.098 -15.992 1.00 93.31 278 ASP A CA 1
ATOM 2191 C C . ASP A 1 278 ? 25.327 -2.583 -14.691 1.00 93.31 278 ASP A C 1
ATOM 2193 O O . ASP A 1 278 ? 25.370 -3.767 -14.372 1.00 93.31 278 ASP A O 1
ATOM 2197 N N . ALA A 1 279 ? 24.724 -1.668 -13.934 1.00 93.44 279 ALA A N 1
ATOM 2198 C CA . ALA A 1 279 ? 24.006 -1.954 -12.706 1.00 93.44 279 ALA A CA 1
ATOM 2199 C C . ALA A 1 279 ? 22.799 -1.025 -12.560 1.00 93.44 279 ALA A C 1
ATOM 2201 O O . ALA A 1 279 ? 22.749 0.066 -13.141 1.00 93.44 279 ALA A O 1
ATOM 2202 N N . CYS A 1 280 ? 21.840 -1.481 -11.770 1.00 92.19 280 CYS A N 1
ATOM 2203 C CA . CYS A 1 280 ? 20.689 -0.726 -11.321 1.00 92.19 280 CYS A CA 1
ATOM 2204 C C . CYS A 1 280 ? 20.795 -0.513 -9.807 1.00 92.19 280 CYS A C 1
ATOM 2206 O O . CYS A 1 280 ? 21.255 -1.399 -9.090 1.00 92.19 280 CYS A O 1
ATOM 2208 N N . THR A 1 281 ? 20.388 0.666 -9.343 1.00 92.12 281 THR A N 1
ATOM 2209 C CA . THR A 1 281 ? 20.337 1.024 -7.923 1.00 92.12 281 THR A CA 1
ATOM 2210 C C . THR A 1 281 ? 18.942 1.539 -7.613 1.00 92.12 281 THR A C 1
ATOM 2212 O O . THR A 1 281 ? 18.475 2.471 -8.275 1.00 92.12 281 THR A O 1
ATOM 2215 N N . LEU A 1 282 ? 18.294 0.938 -6.621 1.00 93.25 282 LEU A N 1
ATOM 2216 C CA . LEU A 1 282 ? 17.001 1.346 -6.094 1.00 93.25 282 LEU A CA 1
ATOM 2217 C C . LEU A 1 282 ? 17.101 1.327 -4.565 1.00 93.25 282 LEU A C 1
ATOM 2219 O O . LEU A 1 282 ? 17.320 0.271 -3.992 1.00 93.25 282 LEU A O 1
ATOM 2223 N N . GLU A 1 283 ? 16.988 2.495 -3.928 1.00 91.50 283 GLU A N 1
ATOM 2224 C CA . GLU A 1 283 ? 17.241 2.673 -2.486 1.00 91.50 283 GLU A CA 1
ATOM 2225 C C . GLU A 1 283 ? 18.559 1.994 -2.038 1.00 91.50 283 GLU A C 1
ATOM 2227 O O . GLU A 1 283 ? 19.630 2.431 -2.476 1.00 91.50 283 GLU A O 1
ATOM 2232 N N . ASP A 1 284 ? 18.522 0.952 -1.202 1.00 89.56 284 ASP A N 1
ATOM 2233 C CA . ASP A 1 284 ? 19.698 0.193 -0.749 1.00 89.56 284 ASP A CA 1
ATOM 2234 C C . ASP A 1 284 ? 20.039 -1.048 -1.574 1.00 89.56 284 ASP A C 1
ATOM 2236 O O . ASP A 1 284 ? 21.119 -1.619 -1.389 1.00 89.56 284 ASP A O 1
ATOM 2240 N N . HIS A 1 285 ? 19.196 -1.433 -2.527 1.00 93.38 285 HIS A N 1
ATOM 2241 C CA . HIS A 1 285 ? 19.471 -2.564 -3.394 1.00 93.38 285 HIS A CA 1
ATOM 2242 C C . HIS A 1 285 ? 20.225 -2.136 -4.662 1.00 93.38 285 HIS A C 1
ATOM 2244 O O . HIS A 1 285 ? 19.812 -1.255 -5.424 1.00 93.38 285 HIS A O 1
ATOM 2250 N N . ILE A 1 286 ? 21.364 -2.790 -4.910 1.00 93.44 286 ILE A N 1
ATOM 2251 C CA . ILE A 1 286 ? 22.177 -2.614 -6.117 1.00 93.44 286 ILE A CA 1
ATOM 2252 C C . ILE A 1 286 ? 22.407 -3.975 -6.763 1.00 93.44 286 ILE A C 1
ATOM 2254 O O . ILE A 1 286 ? 22.988 -4.865 -6.145 1.00 93.44 286 ILE A O 1
ATOM 2258 N N . TYR A 1 287 ? 22.041 -4.113 -8.036 1.00 93.12 287 TYR A N 1
ATOM 2259 C CA . TYR A 1 287 ? 22.232 -5.351 -8.791 1.00 93.12 287 TYR A CA 1
ATOM 2260 C C . TYR A 1 287 ? 22.808 -5.095 -10.182 1.00 93.12 287 TYR A C 1
ATOM 2262 O O . TYR A 1 287 ? 22.549 -4.076 -10.824 1.00 93.12 287 TYR A O 1
ATOM 2270 N N . ALA A 1 288 ? 23.631 -6.036 -10.644 1.00 93.75 288 ALA A N 1
ATOM 2271 C CA . ALA A 1 288 ? 24.258 -5.979 -11.958 1.00 93.75 288 ALA A CA 1
ATOM 2272 C C . ALA A 1 288 ? 23.275 -6.393 -13.062 1.00 93.75 288 ALA A C 1
ATOM 2274 O O . ALA A 1 288 ? 22.455 -7.289 -12.873 1.00 93.75 288 ALA A O 1
ATOM 2275 N N . LEU A 1 289 ? 23.400 -5.769 -14.230 1.00 94.06 289 LEU A N 1
ATOM 2276 C CA . LEU A 1 289 ? 22.587 -6.045 -15.409 1.00 94.06 289 LEU A CA 1
ATOM 2277 C C . LEU A 1 289 ? 23.377 -6.897 -16.401 1.00 94.06 289 LEU A C 1
ATOM 2279 O O . LEU A 1 289 ? 24.487 -6.535 -16.798 1.00 94.06 289 LEU A O 1
ATOM 2283 N N . SER A 1 290 ? 22.797 -8.010 -16.848 1.00 93.38 290 SER A N 1
ATOM 2284 C CA . SER A 1 290 ? 23.374 -8.782 -17.947 1.00 93.38 290 SER A CA 1
ATOM 2285 C C . SER A 1 290 ? 23.204 -8.062 -19.292 1.00 93.38 290 SER A C 1
ATOM 2287 O O . SER A 1 290 ? 22.388 -7.153 -19.453 1.00 93.38 290 SER A O 1
ATOM 2289 N N . GLU A 1 291 ? 23.934 -8.510 -20.316 1.00 91.19 291 GLU A N 1
ATOM 2290 C CA . GLU A 1 291 ? 23.791 -7.982 -21.682 1.00 91.19 291 GLU A CA 1
ATOM 2291 C C . GLU A 1 291 ? 22.367 -8.136 -22.246 1.00 91.19 291 GLU A C 1
ATOM 2293 O O . GLU A 1 291 ? 21.940 -7.332 -23.080 1.00 91.19 291 GLU A O 1
ATOM 2298 N N . LEU A 1 292 ? 21.618 -9.144 -21.782 1.00 90.88 292 LEU A N 1
ATOM 2299 C CA . LEU A 1 292 ? 20.206 -9.318 -22.128 1.00 90.88 292 LEU A CA 1
ATOM 2300 C C . LEU A 1 292 ? 19.320 -8.331 -21.361 1.00 90.88 292 LEU A C 1
ATOM 2302 O O . LEU A 1 292 ? 18.441 -7.713 -21.960 1.00 90.88 292 LEU A O 1
ATOM 2306 N N . ASP A 1 293 ? 19.594 -8.105 -20.077 1.00 91.81 293 ASP A N 1
ATOM 2307 C CA . ASP A 1 293 ? 18.818 -7.186 -19.233 1.00 91.81 293 ASP A CA 1
ATOM 2308 C C . ASP A 1 293 ? 18.931 -5.739 -19.717 1.00 91.81 293 ASP A C 1
ATOM 2310 O O . ASP A 1 293 ? 17.976 -4.960 -19.637 1.00 91.81 293 ASP A O 1
ATOM 2314 N N . LYS A 1 294 ? 20.075 -5.382 -20.306 1.00 93.19 294 LYS A N 1
ATOM 2315 C CA . LYS A 1 294 ? 20.301 -4.070 -20.927 1.00 93.19 294 LYS A CA 1
ATOM 2316 C C . LYS A 1 294 ? 19.426 -3.838 -22.162 1.00 93.19 294 LYS A C 1
ATOM 2318 O O . LYS A 1 294 ? 19.336 -2.701 -22.622 1.00 93.19 294 LYS A O 1
ATOM 2323 N N . LYS A 1 295 ? 18.745 -4.859 -22.697 1.00 92.62 295 LYS A N 1
ATOM 2324 C CA . LYS A 1 295 ? 17.779 -4.709 -23.801 1.00 92.62 295 LYS A CA 1
ATOM 2325 C C . LYS A 1 295 ? 16.380 -4.321 -23.341 1.00 92.62 295 LYS A C 1
ATOM 2327 O O . LYS A 1 295 ? 15.566 -3.942 -24.182 1.00 92.62 295 LYS A O 1
ATOM 2332 N N . TYR A 1 296 ? 16.098 -4.362 -22.044 1.00 92.00 296 TYR A N 1
ATOM 2333 C CA . TYR A 1 296 ? 14.840 -3.878 -21.490 1.00 92.00 296 TYR A CA 1
ATOM 2334 C C . TYR A 1 296 ? 14.938 -2.409 -21.115 1.00 92.00 296 TYR A C 1
ATOM 2336 O O . TYR A 1 296 ? 15.899 -1.981 -20.470 1.00 92.00 296 TYR A O 1
ATOM 2344 N N . LYS A 1 297 ? 13.924 -1.630 -21.496 1.00 91.56 297 LYS A N 1
ATOM 2345 C CA . LYS A 1 297 ? 13.814 -0.250 -21.033 1.00 91.56 297 LYS A CA 1
ATOM 2346 C C . LYS A 1 297 ? 13.254 -0.244 -19.615 1.00 91.56 297 LYS A C 1
ATOM 2348 O O . LYS A 1 297 ? 12.245 -0.889 -19.361 1.00 91.56 297 LYS A O 1
ATOM 2353 N N . ARG A 1 298 ? 13.904 0.514 -18.732 1.00 92.88 298 ARG A N 1
ATOM 2354 C CA . ARG A 1 298 ? 13.523 0.678 -17.326 1.00 92.88 298 ARG A CA 1
ATOM 2355 C C . ARG A 1 298 ? 12.819 2.006 -17.102 1.00 92.88 298 ARG A C 1
ATOM 2357 O O . ARG A 1 298 ? 13.243 3.029 -17.647 1.00 92.88 298 ARG A O 1
ATOM 2364 N N . ASN A 1 299 ? 11.770 1.986 -16.294 1.00 92.69 299 ASN A N 1
ATOM 2365 C CA . ASN A 1 299 ? 11.104 3.172 -15.779 1.00 92.69 299 ASN A CA 1
ATOM 2366 C C . ASN A 1 299 ? 11.161 3.142 -14.250 1.00 92.69 299 ASN A C 1
ATOM 2368 O O . ASN A 1 299 ? 10.615 2.233 -13.632 1.00 92.69 299 ASN A O 1
ATOM 2372 N N . PHE A 1 300 ? 11.828 4.133 -13.668 1.00 94.00 300 PHE A N 1
ATOM 2373 C CA . PHE A 1 300 ? 11.977 4.283 -12.226 1.00 94.00 300 PHE A CA 1
ATOM 2374 C C . PHE A 1 300 ? 10.891 5.215 -11.722 1.00 94.00 300 PHE A C 1
ATOM 2376 O O . PHE A 1 300 ? 10.763 6.342 -12.210 1.00 94.00 300 PHE A O 1
ATOM 2383 N N . VAL A 1 301 ? 10.124 4.757 -10.742 1.00 94.75 301 VAL A N 1
ATOM 2384 C CA . VAL A 1 301 ? 9.070 5.561 -10.134 1.00 94.75 301 VAL A CA 1
ATOM 2385 C C . VAL A 1 301 ? 9.210 5.496 -8.626 1.00 94.75 301 VAL A C 1
ATOM 2387 O O . VAL A 1 301 ? 9.389 4.427 -8.053 1.00 94.75 301 VAL A O 1
ATOM 2390 N N . SER A 1 302 ? 9.131 6.657 -7.983 1.00 95.12 302 SER A N 1
ATOM 2391 C CA . SER A 1 302 ? 9.154 6.769 -6.533 1.00 95.12 302 SER A CA 1
ATOM 2392 C C . SER A 1 302 ? 8.163 7.818 -6.047 1.00 95.12 302 SER A C 1
ATOM 2394 O O . SER A 1 302 ? 7.841 8.786 -6.743 1.00 95.12 302 SER A O 1
ATOM 2396 N N . ALA A 1 303 ? 7.653 7.617 -4.837 1.00 95.00 303 ALA A N 1
ATOM 2397 C CA . ALA A 1 303 ? 6.846 8.605 -4.141 1.00 95.00 303 ALA A CA 1
ATOM 2398 C C . ALA A 1 303 ? 7.065 8.528 -2.641 1.00 95.00 303 ALA A C 1
ATOM 2400 O O . ALA A 1 303 ? 7.264 7.454 -2.083 1.00 95.00 303 ALA A O 1
ATOM 2401 N N . ILE A 1 304 ? 6.937 9.685 -1.997 1.00 94.69 304 ILE A N 1
ATOM 2402 C CA . ILE A 1 304 ? 6.856 9.800 -0.547 1.00 94.69 304 ILE A CA 1
ATOM 2403 C C . ILE A 1 304 ? 5.382 9.926 -0.156 1.00 94.69 304 ILE A C 1
ATOM 2405 O O . ILE A 1 304 ? 4.651 10.782 -0.673 1.00 94.69 304 ILE A O 1
ATOM 2409 N N . THR A 1 305 ? 4.958 9.073 0.767 1.00 94.00 305 THR A N 1
ATOM 2410 C CA . THR A 1 305 ? 3.607 9.033 1.324 1.00 94.00 305 THR A CA 1
ATOM 2411 C C . THR A 1 305 ? 3.651 9.320 2.808 1.00 94.00 305 THR A C 1
ATOM 2413 O O . THR A 1 305 ? 4.500 8.800 3.518 1.00 94.00 305 THR A O 1
ATOM 2416 N N . TRP A 1 306 ? 2.703 10.130 3.266 1.00 91.75 306 TRP A N 1
ATOM 2417 C CA . TRP A 1 306 ? 2.544 10.503 4.666 1.00 91.75 306 TRP A CA 1
ATOM 2418 C C . TRP A 1 306 ? 1.311 9.787 5.218 1.00 91.75 306 TRP A C 1
ATOM 2420 O O . TRP A 1 306 ? 0.200 10.306 5.075 1.00 91.75 306 TRP A O 1
ATOM 2430 N N . PRO A 1 307 ? 1.459 8.577 5.772 1.00 89.12 307 PRO A N 1
ATOM 2431 C CA . PRO A 1 307 ? 0.331 7.767 6.215 1.00 89.12 307 PRO A CA 1
ATOM 2432 C C . PRO A 1 307 ? -0.426 8.477 7.346 1.00 89.12 307 PRO A C 1
ATOM 2434 O O . PRO A 1 307 ? 0.067 8.635 8.457 1.00 89.12 307 PRO A O 1
ATOM 2437 N N . ARG A 1 308 ? -1.628 8.990 7.059 1.00 85.12 308 ARG A N 1
ATOM 2438 C CA . ARG A 1 308 ? -2.379 9.847 8.000 1.00 85.12 308 ARG A CA 1
ATOM 2439 C C . ARG A 1 308 ? -2.950 9.073 9.175 1.00 85.12 308 ARG A C 1
ATOM 2441 O O . ARG A 1 308 ? -3.111 9.620 10.254 1.00 85.12 308 ARG A O 1
ATOM 2448 N N . ASN A 1 309 ? -3.256 7.800 8.969 1.00 84.75 309 ASN A N 1
ATOM 2449 C CA . ASN A 1 309 ? -3.880 6.983 9.998 1.00 84.75 309 ASN A CA 1
ATOM 2450 C C . ASN A 1 309 ? -2.869 6.371 10.973 1.00 84.75 309 ASN A C 1
ATOM 2452 O O . ASN A 1 309 ? -3.297 5.751 11.943 1.00 84.75 309 ASN A O 1
ATOM 2456 N N . ILE A 1 310 ? -1.565 6.586 10.782 1.00 83.31 310 ILE A N 1
ATOM 2457 C CA . ILE A 1 310 ? -0.534 6.135 11.727 1.00 83.31 310 ILE A CA 1
ATOM 2458 C C . ILE A 1 310 ? 0.201 7.276 12.418 1.00 83.31 310 ILE A C 1
ATOM 2460 O O . ILE A 1 310 ? 1.099 6.974 13.178 1.00 83.31 310 ILE A O 1
ATOM 2464 N N . GLN A 1 311 ? -0.176 8.534 12.181 1.00 79.06 311 GLN A N 1
ATOM 2465 C CA . GLN A 1 311 ? 0.390 9.723 12.827 1.00 79.06 311 GLN A CA 1
ATOM 2466 C C . GLN A 1 311 ? -0.737 10.545 13.471 1.00 79.06 311 GLN A C 1
ATOM 2468 O O . GLN A 1 311 ? -1.881 10.468 13.007 1.00 79.06 311 GLN A O 1
ATOM 2473 N N . ASP A 1 312 ? -0.426 11.275 14.541 1.00 64.88 312 ASP A N 1
ATOM 2474 C CA . ASP A 1 312 ? -1.337 12.217 15.213 1.00 64.88 312 ASP A CA 1
ATOM 2475 C C . ASP A 1 312 ? -1.152 13.667 14.732 1.00 64.88 312 ASP A C 1
ATOM 2477 O O . ASP A 1 312 ? -0.009 14.060 14.397 1.00 64.88 312 ASP A O 1
#

pLDDT: mean 88.61, std 7.26, range [45.44, 96.75]

Organism: NCBI:txid1703780

InterPro domains:
  IPR012902 Prokaryotic N-terminal methylation site [PF07963] (2-25)
  IPR012902 Prokaryotic N-terminal methylation site [PS00409] (3-23)
  IPR012902 Prokaryotic N-terminal methylation site [TIGR02532] (2-24)

Radius of gyration: 29.54 Å; Cα contacts (8 Å, |Δi|>4): 630; chains: 1; bounding box: 60×34×114 Å

Sequence (312 aa):
MKRGMTLVEMLVSLTIMMIVLGAIYSVLNIQQTKSLNVQETSVLHTDAQVALTLLRWDLFMAGYGIARHTPSIASTNNANAADQITLRGVGLGFETDYTDWAPVIERVSASNEILVYRFNDSTPAFEVGDTIIIVDQEKRLLDSNCVISQIDSIVHSVAEFTLDGFKLRIDRAISVDKGSLVFRPDRNTYGNGIDYTLVSNTLMRGNQVFLENVEDIQFAYGVDLNDDGTFQDAEWFNELSSIPGYSPRMLYEHRTAIRSAFVMLSERMLRDYNYPADACTLEDHIYALSELDKKYKRNFVSAITWPRNIQD

Nearest PDB structures (foldseek):
  5xu0-assembly1_B-2  TM=5.143E-01  e=1.343E+00  Streptococcus pneumoniae
  5nik-assembly1_D  TM=3.608E-01  e=3.463E-01  Escherichia coli K-12
  5a88-assembly4_D  TM=4.514E-01  e=3.314E+00  Corynebacterium ammoniagenes
  4dk0-assembly1_A  TM=4.731E-01  e=2.960E+00  Aggregatibacter actinomycetemcomitans
  3fpp-assembly1_A  TM=5.190E-01  e=9.687E+00  Escherichia coli

Solvent-accessible surface area (backbone atoms only — not comparable to full-atom values): 16913 Å² total; per-residue (Å²): 136,87,80,77,82,53,75,66,58,54,50,54,52,51,53,52,48,52,55,51,50,52,52,51,52,52,53,50,53,54,49,52,56,51,51,51,54,52,51,54,52,51,50,55,52,50,52,52,53,51,48,51,51,53,53,44,52,44,49,36,34,17,13,40,93,46,32,50,81,48,67,30,63,49,71,46,66,36,76,88,52,55,27,34,43,30,34,12,16,30,24,83,52,97,39,44,92,61,30,42,74,30,43,24,71,51,69,37,73,73,34,38,57,45,47,26,47,48,76,99,64,90,66,77,68,92,53,73,67,41,50,31,35,34,27,41,83,84,30,45,72,73,48,72,73,44,34,28,72,39,76,44,84,41,81,46,73,58,88,99,44,79,40,54,25,34,39,38,27,39,78,54,67,44,66,46,54,54,60,17,39,38,32,36,70,30,62,54,31,43,70,74,20,40,37,38,42,73,53,95,38,27,30,22,48,55,95,39,87,65,43,74,43,29,78,41,36,39,53,35,41,34,43,30,87,83,72,80,87,59,77,54,81,90,31,52,33,60,37,70,84,72,40,90,85,62,48,54,44,48,45,40,76,29,60,45,33,39,35,44,35,38,32,34,44,45,98,54,73,37,89,92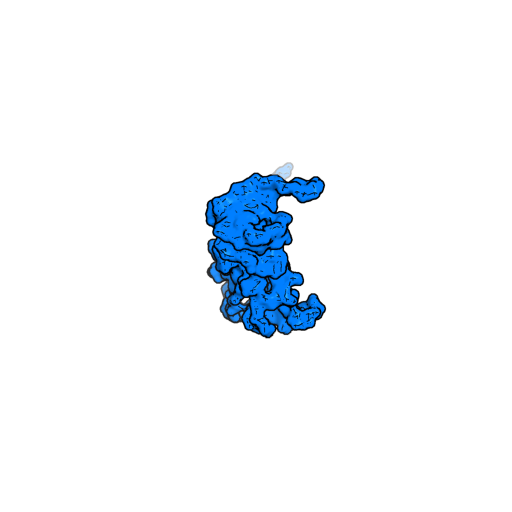,46,69,48,91,58,63,53,50,76,50,94,83,30,69,48,77,50,51,84,70,57,24,18,32,55,76,48,82,49,72,48,79,39,64,31,56,45,41,38,120

Mean predicted aligned error: 8.03 Å